Protein AF-0000000069069270 (afdb_homodimer)

Foldseek 3Di:
DPPPPPDPPPPPPPPPPPPPPVDDPDWDPKADKDWDDCPPVVNVVLVLQQQLVVLVVVPADPPAFRKAFPDWDTWIWMRTQAIKIKTKTWIAGWPDGSHPVCRSPHCVVTPHPDPLQIWIKIWIWGADPPDPPRIDIDDIDTDHRVVVVVVVVVVVVD/DPPPPPDPPPPPPPPPPPPPPVDLPDWDPKADKDWDDCPPVVNVVLVLQQQLVVLVVVPADPPAFRKAFPDWDTWIWMRTSAIKIKTKTWIAGWPDGSHPVCRSPHCVVTPHPDPLQIWIKIWIWGADPPDPPRIDIDDIDTDHRVCVVVVVVVVVVD

InterPro domains:
  IPR000010 Cystatin domain [cd00042] (31-96)
  IPR046350 Cystatin superfamily [SSF54403] (30-133)

pLDDT: mean 83.66, std 22.67, range [29.61, 98.94]

Nearest PDB structures (foldseek):
  4n6o-assembly1_B  TM=8.161E-01  e=1.531E-06  Homo sapiens
  8v57-assembly1_D  TM=8.473E-01  e=3.968E-06  Mus musculus
  2ch9-assembly1_A-2  TM=8.249E-01  e=8.695E-06  Homo sapiens
  3gax-assembly2_B  TM=7.889E-01  e=6.910E-05  Homo sapiens
  3lh4-assembly1_A  TM=7.896E-01  e=5.193E-04  Ixodes scapularis

Radius of gyration: 27.52 Å; Cα contacts (8 Å, |Δi|>4): 583; chains: 2; bounding box: 45×107×110 Å

Secondary structure (DSSP, 8-state):
-----------------------------PPPPEE--TT-HHHHHHHHHHHHHHHHHH---SSSEEEEEEEEEEEEEEEESEEEEEEEEEEEEEEEE--GGGTT--TTTS-BS-GGG-EEEEEEEEE-TTSSSSEEEEEEEE---HHHHHHHHHHHH-/-----------------------------PPPPEE--TT-HHHHHHHHHHHHHHHHHH---SSSEEEEEEEEEEEEEEEESEEEEEEEEEEEEEEEE--GGGTT--TTTS-BS-GGG-EEEEEEEEE-TTSSSSEEEEEEEE---HHHHHHHHHHHH-

Solvent-accessible surface area (backbone atoms only — not comparable to full-atom values): 17960 Å² total; per-residue (Å²): 135,83,78,77,77,78,72,81,77,79,77,77,79,78,78,76,76,73,74,72,71,76,70,78,72,76,72,56,75,62,47,72,72,40,82,46,64,61,82,37,68,68,48,47,46,42,49,39,23,34,48,50,51,51,40,56,74,70,40,72,33,91,82,33,58,23,59,24,64,77,41,71,75,42,33,33,38,25,40,48,86,40,40,35,34,42,34,37,31,32,30,20,43,20,73,36,49,22,36,81,87,51,64,74,60,44,38,88,81,29,41,65,66,44,83,86,53,47,28,48,30,43,29,33,25,42,37,29,92,90,36,47,36,37,43,41,64,78,43,78,47,66,55,72,50,72,72,55,55,56,52,56,55,48,61,69,73,96,134,84,79,77,79,78,74,81,79,79,78,77,79,78,79,75,78,73,76,74,71,76,71,78,73,77,71,53,74,63,47,70,72,39,82,46,63,60,80,37,68,68,47,47,45,42,49,39,22,34,47,49,50,52,41,56,73,70,41,72,32,91,83,33,58,23,60,25,66,78,40,72,75,44,34,33,40,24,41,46,85,38,41,37,34,42,35,37,32,30,30,21,44,19,73,36,49,21,38,82,87,50,64,73,62,44,37,89,81,27,40,65,66,44,83,86,54,46,28,48,31,42,29,33,28,41,38,30,92,89,37,47,36,38,44,41,65,76,45,79,46,67,54,72,51,72,70,54,56,56,53,56,56,48,60,67,73,97

Sequence (316 aa):
MKSCGVVPVILIAALLAVSEQRADPPPAPPGGEKVVNVTDPRVIKASMAGIEAINLQNGYGETALREVISKVKNATEQVVNGDLFRLDLEVGPSECFNTIMNIGTTAAACPLLSTKLVHTCFTEVLARNWTVPHHLTLNVSCDPISGKKGLLQQQIVMMKSCGVVPVILIAALLAVSEQRADPPPAPPGGEKVVNVTDPRVIKASMAGIEAINLQNGYGETALREVISKVKNATEQVVNGDLFRLDLEVGPSECFNTIMNIGTTAAACPLLSTKLVHTCFTEVLARNWTVPHHLTLNVSCDPISGKKGLLQQQIVM

Organism: Magallana gigas (NCBI:txid29159)

Structure (mmCIF, N/CA/C/O backbone):
data_AF-0000000069069270-model_v1
#
loop_
_entity.id
_entity.type
_entity.pdbx_description
1 polymer 'Cystatin domain-containing protein'
#
loop_
_atom_site.group_PDB
_atom_site.id
_atom_site.type_symbol
_atom_site.label_atom_id
_atom_site.label_alt_id
_atom_site.label_comp_id
_atom_site.label_asym_id
_atom_site.label_entity_id
_atom_site.label_seq_id
_atom_site.pdbx_PDB_ins_code
_atom_site.Cartn_x
_atom_site.Cartn_y
_atom_site.Cartn_z
_atom_site.occupancy
_atom_site.B_iso_or_equiv
_atom_site.auth_seq_id
_atom_site.auth_comp_id
_atom_site.auth_asym_id
_atom_site.auth_atom_id
_atom_site.pdbx_PDB_model_num
ATOM 1 N N . MET A 1 1 ? 25.688 -71.438 31.281 1 37.22 1 MET A N 1
ATOM 2 C CA . MET A 1 1 ? 24.828 -70.312 31.688 1 37.22 1 MET A CA 1
ATOM 3 C C . MET A 1 1 ? 25.078 -69.062 30.844 1 37.22 1 MET A C 1
ATOM 5 O O . MET A 1 1 ? 26.078 -68.375 31.031 1 37.22 1 MET A O 1
ATOM 9 N N . LYS A 1 2 ? 24.734 -69.188 29.516 1 48.5 2 LYS A N 1
ATOM 10 C CA . LYS A 1 2 ? 24.875 -68.188 28.469 1 48.5 2 LYS A CA 1
ATOM 11 C C . LYS A 1 2 ? 24.125 -66.938 28.828 1 48.5 2 LYS A C 1
ATOM 13 O O . LYS A 1 2 ? 22.984 -66.938 29.266 1 48.5 2 LYS A O 1
ATOM 18 N N . SER A 1 3 ? 24.859 -65.875 29.281 1 48.84 3 SER A N 1
ATOM 19 C CA . SER A 1 3 ? 24.375 -64.562 29.641 1 48.84 3 SER A CA 1
ATOM 20 C C . SER A 1 3 ? 23.766 -63.844 28.438 1 48.84 3 SER A C 1
ATOM 22 O O . SER A 1 3 ? 24.406 -63.688 27.406 1 48.84 3 SER A O 1
ATOM 24 N N . CYS A 1 4 ? 22.516 -64.125 28.125 1 50.44 4 CYS A N 1
ATOM 25 C CA . CYS A 1 4 ? 21.797 -63.375 27.109 1 50.44 4 CYS A CA 1
ATOM 26 C C . CYS A 1 4 ? 21.75 -61.906 27.453 1 50.44 4 CYS A C 1
ATOM 28 O O . CYS A 1 4 ? 21.281 -61.5 28.531 1 50.44 4 CYS A O 1
ATOM 30 N N . GLY A 1 5 ? 22.75 -61.125 27.016 1 51.03 5 GLY A N 1
ATOM 31 C CA . GLY A 1 5 ? 22.781 -59.688 27.188 1 51.03 5 GLY A CA 1
ATOM 32 C C . GLY A 1 5 ? 21.562 -59 26.594 1 51.03 5 GLY A C 1
ATOM 33 O O . GLY A 1 5 ? 21.219 -59.188 25.438 1 51.03 5 GLY A O 1
ATOM 34 N N . VAL A 1 6 ? 20.531 -58.688 27.422 1 55.34 6 VAL A N 1
ATOM 35 C CA . VAL A 1 6 ? 19.344 -57.938 27.031 1 55.34 6 VAL A CA 1
ATOM 36 C C . VAL A 1 6 ? 19.75 -56.531 26.609 1 55.34 6 VAL A C 1
ATOM 38 O O . VAL A 1 6 ? 20.406 -55.812 27.359 1 55.34 6 VAL A O 1
ATOM 41 N N . VAL A 1 7 ? 19.984 -56.344 25.344 1 57.06 7 VAL A N 1
ATOM 42 C CA . VAL A 1 7 ? 20.203 -55 24.828 1 57.06 7 VAL A CA 1
ATOM 43 C C . VAL A 1 7 ? 18.984 -54.125 25.125 1 57.06 7 VAL A C 1
ATOM 45 O O . VAL A 1 7 ? 17.859 -54.5 24.812 1 57.06 7 VAL A O 1
ATOM 48 N N . PRO A 1 8 ? 19.125 -53.125 26 1 59.88 8 PRO A N 1
ATOM 49 C CA . PRO A 1 8 ? 18 -52.219 26.25 1 59.88 8 PRO A CA 1
ATOM 50 C C . PRO A 1 8 ? 17.609 -51.406 25 1 59.88 8 PRO A C 1
ATOM 52 O O . PRO A 1 8 ? 18.484 -50.844 24.344 1 59.88 8 PRO A O 1
ATOM 55 N N . VAL A 1 9 ? 16.594 -51.875 24.297 1 56.34 9 VAL A N 1
ATOM 56 C CA . VAL A 1 9 ? 16.031 -51.094 23.188 1 56.34 9 VAL A CA 1
ATOM 57 C C . VAL A 1 9 ? 15.586 -49.75 23.688 1 56.34 9 VAL A C 1
ATOM 59 O O . VAL A 1 9 ? 14.703 -49.656 24.547 1 56.34 9 VAL A O 1
ATOM 62 N N . ILE A 1 10 ? 16.469 -48.75 23.641 1 55.53 10 ILE A N 1
ATOM 63 C CA . ILE A 1 10 ? 16.078 -47.375 23.922 1 55.53 10 ILE A CA 1
ATOM 64 C C . ILE A 1 10 ? 15.055 -46.906 22.891 1 55.53 10 ILE A C 1
ATOM 66 O O . ILE A 1 10 ? 15.359 -46.844 21.688 1 55.53 10 ILE A O 1
ATOM 70 N N . LEU A 1 11 ? 13.773 -47.094 23.203 1 51.56 11 LEU A N 1
ATOM 71 C CA . LEU A 1 11 ? 12.695 -46.5 22.406 1 51.56 11 LEU A CA 1
ATOM 72 C C . LEU A 1 11 ? 12.781 -45 22.375 1 51.56 11 LEU A C 1
ATOM 74 O O . LEU A 1 11 ? 12.641 -44.344 23.406 1 51.56 11 LEU A O 1
ATOM 78 N N . ILE A 1 12 ? 13.438 -44.438 21.422 1 53.69 12 ILE A N 1
ATOM 79 C CA . ILE A 1 12 ? 13.445 -43 21.188 1 53.69 12 ILE A CA 1
ATOM 80 C C . ILE A 1 12 ? 12.039 -42.531 20.797 1 53.69 12 ILE A C 1
ATOM 82 O O . ILE A 1 12 ? 11.516 -42.938 19.766 1 53.69 12 ILE A O 1
ATOM 86 N N . ALA A 1 13 ? 11.219 -42.062 21.719 1 51.28 13 ALA A N 1
ATOM 87 C CA . ALA A 1 13 ? 9.953 -41.375 21.438 1 51.28 13 ALA A CA 1
ATOM 88 C C . ALA A 1 13 ? 10.164 -40.125 20.609 1 51.28 13 ALA A C 1
ATOM 90 O O . ALA A 1 13 ? 10.766 -39.156 21.078 1 51.28 13 ALA A O 1
ATOM 91 N N . ALA A 1 14 ? 10.148 -40.25 19.297 1 51.47 14 ALA A N 1
ATOM 92 C CA . ALA A 1 14 ? 10.102 -39.062 18.422 1 51.47 14 ALA A CA 1
ATOM 93 C C . ALA A 1 14 ? 8.914 -38.188 18.766 1 51.47 14 ALA A C 1
ATOM 95 O O . ALA A 1 14 ? 7.762 -38.562 18.578 1 51.47 14 ALA A O 1
ATOM 96 N N . LEU A 1 15 ? 9.086 -37.156 19.656 1 47.09 15 LEU A N 1
ATOM 97 C CA . LEU A 1 15 ? 8.102 -36.094 19.875 1 47.09 15 LEU A CA 1
ATOM 98 C C . LEU A 1 15 ? 7.82 -35.375 18.562 1 47.09 15 LEU A C 1
ATOM 100 O O . LEU A 1 15 ? 8.68 -34.625 18.062 1 47.09 15 LEU A O 1
ATOM 104 N N . LEU A 1 16 ? 6.984 -35.906 17.75 1 41.06 16 LEU A N 1
ATOM 105 C CA . LEU A 1 16 ? 6.43 -35.094 16.656 1 41.06 16 LEU A CA 1
ATOM 106 C C . LEU A 1 16 ? 5.762 -33.844 17.188 1 41.06 16 LEU A C 1
ATOM 108 O O . LEU A 1 16 ? 4.695 -33.906 17.797 1 41.06 16 LEU A O 1
ATOM 112 N N . ALA A 1 17 ? 6.52 -32.719 17.406 1 44.25 17 ALA A N 1
ATOM 113 C CA . ALA A 1 17 ? 5.906 -31.406 17.562 1 44.25 17 ALA A CA 1
ATOM 114 C C . ALA A 1 17 ? 4.996 -31.078 16.391 1 44.25 17 ALA A C 1
ATOM 116 O O . ALA A 1 17 ? 5.473 -30.812 15.281 1 44.25 17 A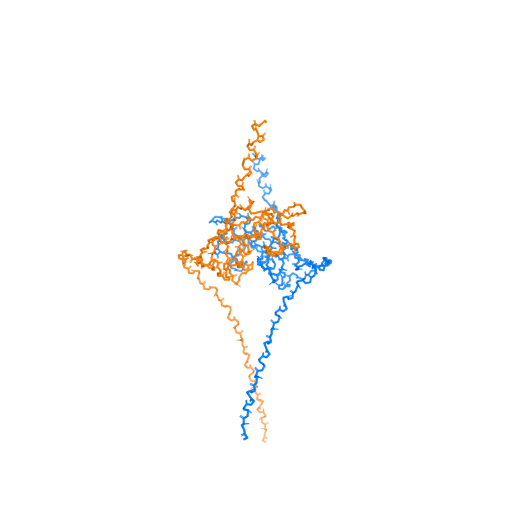LA A O 1
ATOM 117 N N . VAL A 1 18 ? 3.779 -31.484 16.391 1 41.03 18 VAL A N 1
ATOM 118 C CA . VAL A 1 18 ? 2.77 -30.953 15.477 1 41.03 18 VAL A CA 1
ATOM 119 C C . VAL A 1 18 ? 2.717 -29.438 15.586 1 41.03 18 VAL A C 1
ATOM 121 O O . VAL A 1 18 ? 2.338 -28.891 16.625 1 41.03 18 VAL A O 1
ATOM 124 N N . SER A 1 19 ? 3.525 -28.766 14.836 1 41.81 19 SER A N 1
ATOM 125 C CA . SER A 1 19 ? 3.271 -27.344 14.688 1 41.81 19 SER A CA 1
ATOM 126 C C . SER A 1 19 ? 1.803 -27.062 14.375 1 41.81 19 SER A C 1
ATOM 128 O O . SER A 1 19 ? 1.285 -27.516 13.352 1 41.81 19 SER A O 1
ATOM 130 N N . GLU A 1 20 ? 1.03 -26.953 15.414 1 38.88 20 GLU A N 1
ATOM 131 C CA . GLU A 1 20 ? -0.333 -26.469 15.227 1 38.88 20 GLU A CA 1
ATOM 132 C C . GLU A 1 20 ? -0.365 -25.25 14.312 1 38.88 20 GLU A C 1
ATOM 134 O O . GLU A 1 20 ? 0.13 -24.172 14.68 1 38.88 20 GLU A O 1
ATOM 139 N N . GLN A 1 21 ? -0.368 -25.453 13.07 1 38.25 21 GLN A N 1
ATOM 140 C CA . GLN A 1 21 ? -0.748 -24.328 12.211 1 38.25 21 GLN A CA 1
ATOM 141 C C . GLN A 1 21 ? -2.082 -23.734 12.648 1 38.25 21 GLN A C 1
ATOM 143 O O . GLN A 1 21 ? -3.119 -24.391 12.578 1 38.25 21 GLN A 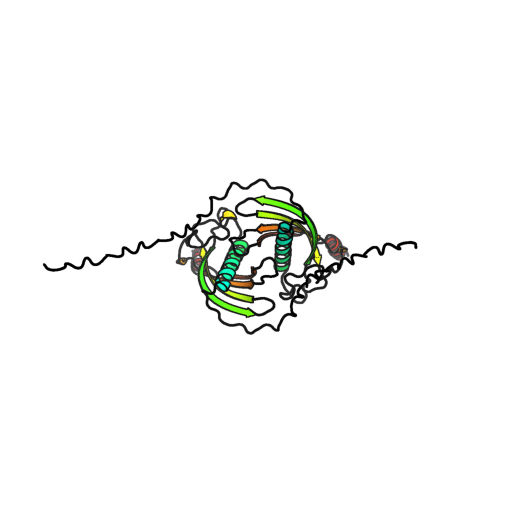O 1
ATOM 148 N N . ARG A 1 22 ? -2.094 -22.922 13.695 1 36.38 22 ARG A N 1
ATOM 149 C CA . ARG A 1 22 ? -3.328 -22.234 14.062 1 36.38 22 ARG A CA 1
ATOM 150 C C . ARG A 1 22 ? -4.113 -21.812 12.82 1 36.38 22 ARG A C 1
ATOM 152 O O . ARG A 1 22 ? -3.627 -21.031 12.008 1 36.38 22 ARG A O 1
ATOM 159 N N . ALA A 1 23 ? -5.023 -22.766 12.328 1 38.59 23 ALA A N 1
ATOM 160 C CA . ALA A 1 23 ? -5.984 -22.359 11.312 1 38.59 23 ALA A CA 1
ATOM 161 C C . ALA A 1 23 ? -6.555 -20.969 11.617 1 38.59 23 ALA A C 1
ATOM 163 O O . ALA A 1 23 ? -6.773 -20.625 12.781 1 38.59 23 ALA A O 1
ATOM 164 N N . ASP A 1 24 ? -6.457 -19.953 10.711 1 41.53 24 ASP A N 1
ATOM 165 C CA . ASP A 1 24 ? -7.043 -18.625 10.891 1 41.53 24 ASP A CA 1
ATOM 166 C C . ASP A 1 24 ? -8.523 -18.719 11.25 1 41.53 24 ASP A C 1
ATOM 168 O O . ASP A 1 24 ? -9.25 -19.531 10.688 1 41.53 24 ASP A O 1
ATOM 172 N N . PRO A 1 25 ? -8.938 -18.438 12.492 1 44.47 25 PRO A N 1
ATOM 173 C CA . PRO A 1 25 ? -10.367 -18.469 12.82 1 44.47 25 PRO A CA 1
ATOM 174 C C . PRO A 1 25 ? -11.242 -17.922 11.703 1 44.47 25 PRO A C 1
ATOM 176 O O . PRO A 1 25 ? -10.789 -17.094 10.906 1 44.47 25 PRO A O 1
ATOM 179 N N . PRO A 1 26 ? -12.367 -18.625 11.336 1 48.75 26 PRO A N 1
ATOM 180 C CA . PRO A 1 26 ? -13.305 -18.047 10.367 1 48.75 26 PRO A CA 1
ATOM 181 C C . PRO A 1 26 ? -13.547 -16.547 10.602 1 48.75 26 PRO A C 1
ATOM 183 O O . PRO A 1 26 ? -13.477 -16.078 11.742 1 48.75 26 PRO A O 1
ATOM 186 N N . PRO A 1 27 ? -13.531 -15.727 9.562 1 53.53 27 PRO A N 1
ATOM 187 C CA . PRO A 1 27 ? -13.688 -14.281 9.758 1 53.53 27 PRO A CA 1
ATOM 188 C C . PRO A 1 27 ? -14.93 -13.93 10.562 1 53.53 27 PRO A C 1
ATOM 190 O O . PRO A 1 27 ? -16 -14.492 10.328 1 53.53 27 PRO A O 1
ATOM 193 N N . ALA A 1 28 ? -14.883 -13.547 11.75 1 55.41 28 ALA A N 1
ATOM 194 C CA . ALA A 1 28 ? -15.984 -13.008 12.539 1 55.41 28 ALA A CA 1
ATOM 195 C C . ALA A 1 28 ? -16.781 -11.977 11.75 1 55.41 28 ALA A C 1
ATOM 197 O O . ALA A 1 28 ? -16.25 -11.312 10.859 1 55.41 28 ALA A O 1
ATOM 198 N N . PRO A 1 29 ? -18.141 -12.078 11.82 1 59.22 29 PRO A N 1
ATOM 199 C CA . PRO A 1 29 ? -18.938 -11.008 11.188 1 59.22 29 PRO A CA 1
ATOM 200 C C . PRO A 1 29 ? -18.344 -9.625 11.438 1 59.22 29 PRO A C 1
ATOM 202 O O . PRO A 1 29 ? -17.75 -9.375 12.484 1 59.22 29 PRO A O 1
ATOM 205 N N . PRO A 1 30 ? -18.359 -8.875 10.359 1 66.31 30 PRO A N 1
ATOM 206 C CA . PRO A 1 30 ? -17.812 -7.531 10.586 1 66.31 30 PRO A CA 1
ATOM 207 C C . PRO A 1 30 ? -18.453 -6.824 11.773 1 66.31 30 PRO A C 1
ATOM 209 O O . PRO A 1 30 ? -19.656 -6.992 12.031 1 66.31 30 PRO A O 1
ATOM 212 N N . GLY A 1 31 ? -17.625 -6.422 12.703 1 77.81 31 GLY A N 1
ATOM 213 C CA . GLY A 1 31 ? -18.141 -5.586 13.781 1 77.81 31 GLY A CA 1
ATOM 214 C C . GLY A 1 31 ? -18.75 -4.289 13.289 1 77.81 31 GLY A C 1
ATOM 215 O O . GLY A 1 31 ? -18.719 -3.996 12.094 1 77.81 31 GLY A O 1
ATOM 216 N N . GLY A 1 32 ? -19.484 -3.568 14.117 1 90.31 32 GLY A N 1
ATOM 217 C CA . GLY A 1 32 ? -20.016 -2.254 13.797 1 90.31 32 GLY A CA 1
ATOM 218 C C . GLY A 1 32 ? -18.953 -1.177 13.734 1 90.31 32 GLY A C 1
ATOM 219 O O . GLY A 1 32 ? -17.953 -1.237 14.461 1 90.31 32 GLY A O 1
ATOM 220 N N . GLU A 1 33 ? -19.047 -0.375 12.789 1 94.5 33 GLU A N 1
ATOM 221 C CA . GLU A 1 33 ? -18.172 0.79 12.688 1 94.5 33 GLU A CA 1
ATOM 222 C C . GLU A 1 33 ? -18.328 1.697 13.906 1 94.5 33 GLU A C 1
ATOM 224 O O . GLU A 1 33 ? -19.438 1.988 14.344 1 94.5 33 GLU A O 1
ATOM 229 N N . LYS A 1 34 ? -17.234 2.127 14.539 1 97.69 34 LYS A N 1
ATOM 230 C CA . LYS A 1 34 ? -17.266 3.021 15.695 1 97.69 34 LYS A CA 1
ATOM 231 C C . LYS A 1 34 ? -16.25 4.156 15.531 1 97.69 34 LYS A C 1
ATOM 233 O O . LYS A 1 34 ? -15.219 3.982 14.883 1 97.69 34 LYS A O 1
ATOM 238 N N . VAL A 1 35 ? -16.609 5.266 16.188 1 98.06 35 VAL A N 1
ATOM 239 C CA . VAL A 1 35 ? -15.695 6.395 16.203 1 98.06 35 VAL A CA 1
ATOM 240 C C . VAL A 1 35 ? -14.492 6.062 17.094 1 98.06 35 VAL A C 1
ATOM 242 O O . VAL A 1 35 ? -14.641 5.48 18.172 1 98.06 35 VAL A O 1
ATOM 245 N N . VAL A 1 36 ? -13.312 6.375 16.625 1 98.44 36 VAL A N 1
ATOM 246 C CA . VAL A 1 36 ? -12.094 6.156 17.391 1 98.44 36 VAL A CA 1
ATOM 247 C C . VAL A 1 36 ? -11.297 7.461 17.484 1 98.44 36 VAL A C 1
ATOM 249 O O . VAL A 1 36 ? -11.406 8.32 16.609 1 98.44 36 VAL A O 1
ATOM 252 N N . ASN A 1 37 ? -10.547 7.598 18.531 1 98.44 37 ASN A N 1
ATOM 253 C CA . ASN A 1 37 ? -9.766 8.805 18.766 1 98.44 37 ASN A CA 1
ATOM 254 C C . ASN A 1 37 ? -8.695 9 17.688 1 98.44 37 ASN A C 1
ATOM 256 O O . ASN A 1 37 ? -7.953 8.07 17.375 1 98.44 37 ASN A O 1
ATOM 260 N N . VAL A 1 38 ? -8.602 10.211 17.172 1 98.62 38 VAL A N 1
ATOM 261 C CA . VAL A 1 38 ? -7.68 10.516 16.078 1 98.62 38 VAL A CA 1
ATOM 262 C C . VAL A 1 38 ? -6.238 10.445 16.578 1 98.62 38 VAL A C 1
ATOM 264 O O . VAL A 1 38 ? -5.301 10.352 15.781 1 98.62 38 VAL A O 1
ATOM 267 N N . THR A 1 39 ? -5.965 10.445 17.938 1 97.69 39 THR A N 1
ATOM 268 C CA . THR A 1 39 ? -4.617 10.375 18.484 1 97.69 39 THR A CA 1
ATOM 269 C C . THR A 1 39 ? -4.227 8.93 18.797 1 97.69 39 THR A C 1
ATOM 271 O O . THR A 1 39 ? -3.127 8.672 19.281 1 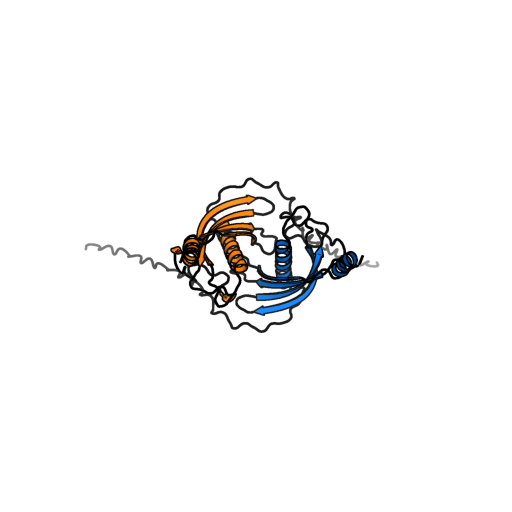97.69 39 THR A O 1
ATOM 274 N N . ASP A 1 40 ? -5.164 8.008 18.594 1 98.38 40 ASP A N 1
ATOM 275 C CA . ASP A 1 40 ? -4.832 6.594 18.703 1 98.38 40 ASP A CA 1
ATOM 276 C C . ASP A 1 40 ? -3.652 6.234 17.797 1 98.38 40 ASP A C 1
ATOM 278 O O . ASP A 1 40 ? -3.666 6.539 16.594 1 98.38 40 ASP A O 1
ATOM 282 N N . PRO A 1 41 ? -2.572 5.562 18.375 1 98.44 41 PRO A N 1
ATOM 283 C CA . PRO A 1 41 ? -1.4 5.223 17.578 1 98.44 41 PRO A CA 1
ATOM 284 C C . PRO A 1 41 ? -1.758 4.402 16.328 1 98.44 41 PRO A C 1
ATOM 286 O O . PRO A 1 41 ? -1.089 4.516 15.305 1 98.44 41 PRO A O 1
ATOM 289 N N . ARG A 1 42 ? -2.766 3.598 16.391 1 98.62 42 ARG A N 1
ATOM 290 C CA . ARG A 1 42 ? -3.191 2.816 15.227 1 98.62 42 ARG A CA 1
ATOM 291 C C . ARG A 1 42 ? -3.76 3.719 14.141 1 98.62 42 ARG A C 1
ATOM 293 O O . ARG A 1 42 ? -3.557 3.467 12.945 1 98.62 42 ARG A O 1
ATOM 300 N N . VAL A 1 43 ? -4.52 4.73 14.555 1 98.88 43 VAL A N 1
ATOM 301 C CA . VAL A 1 43 ? -5.078 5.703 13.625 1 98.88 43 VAL A CA 1
ATOM 302 C C . VAL A 1 43 ? -3.953 6.512 12.984 1 98.88 43 VAL A C 1
ATOM 304 O O . VAL A 1 43 ? -3.98 6.777 11.781 1 98.88 43 VAL A O 1
ATOM 307 N N . ILE A 1 44 ? -2.957 6.84 13.812 1 98.62 44 ILE A N 1
ATOM 308 C CA . ILE A 1 44 ? -1.81 7.582 13.305 1 98.62 44 ILE A CA 1
ATOM 309 C C . ILE A 1 44 ? -1.101 6.758 12.227 1 98.62 44 ILE A C 1
ATOM 311 O O . ILE A 1 44 ? -0.813 7.262 11.141 1 98.62 44 ILE A O 1
ATOM 315 N N . LYS A 1 45 ? -0.854 5.508 12.461 1 98.69 45 LYS A N 1
ATOM 316 C CA . LYS A 1 45 ? -0.207 4.637 11.484 1 98.69 45 LYS A CA 1
ATOM 317 C C . LYS A 1 45 ? -1.054 4.504 10.219 1 98.69 45 LYS A C 1
ATOM 319 O O . LYS A 1 45 ? -0.531 4.566 9.109 1 98.69 45 LYS A O 1
ATOM 324 N N . ALA A 1 46 ? -2.379 4.344 10.422 1 98.94 46 ALA A N 1
ATOM 325 C CA . ALA A 1 46 ? -3.273 4.262 9.273 1 98.94 46 ALA A CA 1
ATOM 326 C C . ALA A 1 46 ? -3.23 5.547 8.453 1 98.94 46 ALA A C 1
ATOM 328 O O . ALA A 1 46 ? -3.275 5.504 7.219 1 98.94 46 ALA A O 1
ATOM 329 N N . SER A 1 47 ? -3.152 6.699 9.141 1 98.94 47 SER A N 1
ATOM 330 C CA . SER A 1 47 ? -3.1 7.969 8.422 1 98.94 47 SER A CA 1
ATOM 331 C C . SER A 1 47 ? -1.805 8.102 7.629 1 98.94 47 SER A C 1
ATOM 333 O O . SER A 1 47 ? -1.793 8.68 6.539 1 98.94 47 SER A O 1
ATOM 335 N N . MET A 1 48 ? -0.706 7.516 8.141 1 98.81 48 MET A N 1
ATOM 336 C CA . MET A 1 48 ? 0.567 7.527 7.43 1 98.81 48 MET A CA 1
ATOM 337 C C . MET A 1 48 ? 0.483 6.691 6.156 1 98.81 48 MET A C 1
ATOM 339 O O . MET A 1 48 ? 1.009 7.086 5.113 1 98.81 48 MET A O 1
ATOM 343 N N . ALA A 1 49 ? -0.215 5.59 6.258 1 98.94 49 ALA A N 1
ATOM 344 C CA . ALA A 1 49 ? -0.445 4.793 5.059 1 98.94 49 ALA A CA 1
ATOM 345 C C . ALA A 1 49 ? -1.332 5.539 4.062 1 98.94 49 ALA A C 1
ATOM 347 O O . ALA A 1 49 ? -1.096 5.492 2.855 1 98.94 49 ALA A O 1
ATOM 348 N N . GLY A 1 50 ? -2.318 6.219 4.578 1 98.94 50 GLY A N 1
ATOM 349 C CA . GLY A 1 50 ? -3.234 6.977 3.74 1 98.94 50 GLY A CA 1
ATOM 350 C C . GLY A 1 50 ? -2.549 8.078 2.949 1 98.94 50 GLY A C 1
ATOM 351 O O . GLY A 1 50 ? -2.766 8.211 1.743 1 98.94 50 GLY A O 1
ATOM 352 N N . ILE A 1 51 ? -1.718 8.867 3.609 1 98.94 51 ILE A N 1
ATOM 353 C CA . ILE A 1 51 ? -1.073 9.992 2.943 1 98.94 51 ILE A CA 1
ATOM 354 C C . ILE A 1 51 ? -0.087 9.477 1.896 1 98.94 51 ILE A C 1
ATOM 356 O O . ILE A 1 51 ? 0.085 10.094 0.841 1 98.94 51 ILE A O 1
ATOM 360 N N . GLU A 1 52 ? 0.561 8.281 2.143 1 98.81 52 GLU A N 1
ATOM 361 C CA . GLU A 1 52 ? 1.449 7.707 1.136 1 98.81 52 GLU A CA 1
ATOM 362 C C . GLU A 1 52 ? 0.668 7.242 -0.091 1 98.81 52 GLU A C 1
ATOM 364 O O . GLU A 1 52 ? 1.145 7.371 -1.221 1 98.81 52 GLU A O 1
ATOM 369 N N . ALA A 1 53 ? -0.532 6.711 0.169 1 98.81 53 ALA A N 1
ATOM 370 C CA . ALA A 1 53 ? -1.378 6.324 -0.957 1 98.81 53 ALA A CA 1
ATOM 371 C C . ALA A 1 53 ? -1.798 7.547 -1.771 1 98.81 53 ALA A C 1
ATOM 373 O O . ALA A 1 53 ? -1.853 7.488 -3.002 1 98.81 53 ALA A O 1
ATOM 374 N N . ILE A 1 54 ? -2.102 8.672 -1.115 1 98.75 54 ILE A N 1
ATOM 375 C CA . ILE A 1 54 ? -2.453 9.922 -1.783 1 98.75 54 ILE A CA 1
ATOM 376 C C . ILE A 1 54 ? -1.285 10.391 -2.646 1 98.75 54 ILE A C 1
ATOM 378 O O . ILE A 1 54 ? -1.465 10.711 -3.822 1 98.75 54 ILE A O 1
ATOM 382 N N . ASN A 1 55 ? -0.103 10.359 -2.09 1 98.62 55 ASN A N 1
ATOM 383 C CA . ASN A 1 55 ? 1.082 10.812 -2.811 1 98.62 55 ASN A CA 1
ATOM 384 C C . ASN A 1 55 ? 1.417 9.883 -3.975 1 98.62 55 ASN A C 1
ATOM 386 O O . ASN A 1 55 ? 1.884 10.336 -5.023 1 98.62 55 ASN A O 1
ATOM 390 N N . LEU A 1 56 ? 1.215 8.656 -3.738 1 98.25 56 LEU A N 1
ATOM 391 C CA . LEU A 1 56 ? 1.407 7.695 -4.812 1 98.25 56 LEU A CA 1
ATOM 392 C C . LEU A 1 56 ? 0.467 7.984 -5.98 1 98.25 56 LEU A C 1
ATOM 394 O O . LEU A 1 56 ? 0.894 8.008 -7.137 1 98.25 56 LEU A O 1
ATOM 398 N N . GLN A 1 57 ? -0.785 8.242 -5.684 1 97 57 GLN A N 1
ATOM 399 C CA . GLN A 1 57 ? -1.785 8.531 -6.707 1 97 57 GLN A CA 1
ATOM 400 C C . GLN A 1 57 ? -1.453 9.82 -7.453 1 97 57 GLN A C 1
ATOM 402 O O . GLN A 1 57 ? -1.71 9.93 -8.656 1 97 57 GLN A O 1
ATOM 407 N N . ASN A 1 58 ? -0.921 10.758 -6.707 1 96.62 58 ASN A N 1
ATOM 408 C CA . ASN A 1 58 ? -0.542 12.039 -7.301 1 96.62 58 ASN A CA 1
ATOM 409 C C . ASN A 1 58 ? 0.663 11.891 -8.227 1 96.62 58 ASN A C 1
ATOM 411 O O . ASN A 1 58 ? 0.905 12.742 -9.078 1 96.62 58 ASN A O 1
ATOM 415 N N . GLY A 1 59 ? 1.39 10.836 -7.984 1 96.5 59 GLY A N 1
ATOM 416 C CA . GLY A 1 59 ? 2.557 10.594 -8.82 1 96.5 59 GLY A CA 1
ATOM 417 C C . GLY A 1 59 ? 3.828 11.203 -8.258 1 96.5 59 GLY A C 1
ATOM 418 O O . GLY A 1 59 ? 3.811 12.32 -7.75 1 96.5 59 GLY A O 1
ATOM 419 N N . TYR A 1 60 ? 4.891 10.469 -8.391 1 95.56 60 TYR A N 1
ATOM 420 C CA . TYR A 1 60 ? 6.195 10.953 -7.961 1 95.56 60 TYR A CA 1
ATOM 421 C C . TYR A 1 60 ? 6.879 11.742 -9.07 1 95.56 60 TYR A C 1
ATOM 423 O O . TYR A 1 60 ? 6.742 11.414 -10.25 1 95.56 60 TYR A O 1
ATOM 431 N N . GLY A 1 61 ? 7.559 12.797 -8.594 1 93.56 61 GLY A N 1
ATOM 432 C CA . GLY A 1 61 ? 8.258 13.617 -9.57 1 93.56 61 GLY A CA 1
ATOM 433 C C . GLY A 1 61 ? 9.086 14.719 -8.938 1 93.56 61 GLY A C 1
ATOM 434 O O . GLY A 1 61 ? 8.883 15.07 -7.777 1 93.56 61 GLY A O 1
ATOM 435 N N . GLU A 1 62 ? 9.945 15.273 -9.797 1 90.25 62 GLU A N 1
ATOM 436 C CA . GLU A 1 62 ? 10.875 16.297 -9.336 1 90.25 62 GLU A CA 1
ATOM 437 C C . GLU A 1 62 ? 10.203 17.656 -9.242 1 90.25 62 GLU A C 1
ATOM 439 O O . GLU A 1 62 ? 10.75 18.594 -8.656 1 90.25 62 GLU A O 1
ATOM 444 N N . THR A 1 63 ? 9.031 17.781 -9.758 1 93.12 63 THR A N 1
ATOM 445 C CA . THR A 1 63 ? 8.359 19.078 -9.727 1 93.12 63 THR A CA 1
ATOM 446 C C . THR A 1 63 ? 7.023 18.969 -9 1 93.12 63 THR A C 1
ATOM 448 O O . THR A 1 63 ? 6.324 19.969 -8.828 1 93.12 63 THR A O 1
ATOM 451 N N . ALA A 1 64 ? 6.664 17.734 -8.695 1 95.81 64 ALA A N 1
ATOM 452 C CA . ALA A 1 64 ? 5.434 17.531 -7.934 1 95.81 64 ALA A CA 1
ATOM 453 C C . ALA A 1 64 ? 5.656 17.781 -6.445 1 95.81 64 ALA A C 1
ATOM 455 O O . ALA A 1 64 ? 6.645 17.312 -5.871 1 95.81 64 ALA A O 1
ATOM 456 N N . LEU A 1 65 ? 4.805 18.562 -5.859 1 97.88 65 LEU A N 1
ATOM 457 C CA . LEU A 1 65 ? 4.93 18.812 -4.43 1 97.88 65 LEU A CA 1
ATOM 458 C C . LEU A 1 65 ? 4.301 17.688 -3.619 1 97.88 65 LEU A C 1
ATOM 460 O O . LEU A 1 65 ? 3.236 17.172 -3.977 1 97.88 65 LEU A O 1
ATOM 464 N N . ARG A 1 66 ? 4.957 17.359 -2.547 1 98.38 66 ARG A N 1
ATOM 465 C CA . ARG A 1 66 ? 4.457 16.328 -1.655 1 98.38 66 ARG A CA 1
ATOM 466 C C . ARG A 1 66 ? 3.33 16.859 -0.776 1 98.38 66 ARG A C 1
ATOM 468 O O . ARG A 1 66 ? 3.416 17.969 -0.248 1 98.38 66 ARG A O 1
ATOM 475 N N . GLU A 1 67 ? 2.227 16.047 -0.697 1 98.62 67 GLU A N 1
ATOM 476 C CA . GLU A 1 67 ? 1.155 16.328 0.252 1 98.62 67 GLU A CA 1
ATOM 477 C C . GLU A 1 67 ? 1.511 15.836 1.651 1 98.62 67 GLU A C 1
ATOM 479 O O . GLU A 1 67 ? 2.072 14.75 1.807 1 98.62 67 GLU A O 1
ATOM 484 N N . VAL A 1 68 ? 1.219 16.641 2.637 1 98.81 68 VAL A N 1
ATOM 485 C CA . VAL A 1 68 ? 1.401 16.234 4.027 1 98.81 68 VAL A CA 1
ATOM 486 C C . VAL A 1 68 ? 0.091 16.406 4.793 1 98.81 68 VAL A C 1
ATOM 488 O O . VAL A 1 68 ? -0.805 17.125 4.348 1 98.81 68 VAL A O 1
ATOM 491 N N . ILE A 1 69 ? -0.019 15.695 5.871 1 98.81 69 ILE A N 1
ATOM 492 C CA . ILE A 1 69 ? -1.207 15.781 6.715 1 98.81 69 ILE A CA 1
ATOM 493 C C . ILE A 1 69 ? -1.129 17.031 7.594 1 98.81 69 ILE A C 1
ATOM 495 O O . ILE A 1 69 ? -0.166 17.219 8.344 1 98.81 69 ILE A O 1
ATOM 499 N N . SER A 1 70 ? -2.074 17.906 7.41 1 98.38 70 SER A N 1
ATOM 500 C CA . SER A 1 70 ? -2.236 19.031 8.336 1 98.38 70 SER A CA 1
ATOM 501 C C . SER A 1 70 ? -2.932 18.594 9.617 1 98.38 70 SER A C 1
ATOM 503 O O . SER A 1 70 ? -2.521 18.969 10.711 1 98.38 70 SER A O 1
ATOM 505 N N . LYS A 1 71 ? -3.994 17.75 9.375 1 97.94 71 LYS A N 1
ATOM 506 C CA . LYS A 1 71 ? -4.812 17.312 10.5 1 97.94 71 LYS A CA 1
ATOM 507 C C . LYS A 1 71 ? -5.598 16.047 10.141 1 97.94 71 LYS A C 1
ATOM 509 O O . LYS A 1 71 ? -6.086 15.914 9.016 1 97.94 71 LYS A O 1
ATOM 514 N N . VAL A 1 72 ? -5.703 15.094 11.195 1 98.75 72 VAL A N 1
ATOM 515 C CA . VAL A 1 72 ? -6.695 14.031 11.102 1 98.75 72 VAL A CA 1
ATOM 516 C C . VAL A 1 72 ? -8.016 14.5 11.711 1 98.75 72 VAL A C 1
ATOM 518 O O . VAL A 1 72 ? -8.109 14.695 12.922 1 98.75 72 VAL A O 1
ATOM 521 N N . LYS A 1 73 ? -9.039 14.625 10.891 1 98.69 73 LYS A N 1
ATOM 522 C CA . LYS A 1 73 ? -10.289 15.227 11.344 1 98.69 73 LYS A CA 1
ATOM 523 C C . LYS A 1 73 ? -11.18 14.203 12.047 1 98.69 73 LYS A C 1
ATOM 525 O O . LYS A 1 73 ? -11.797 14.508 13.07 1 98.69 73 LYS A O 1
ATOM 530 N N . ASN A 1 74 ? -11.305 13.102 11.461 1 98.56 74 ASN A N 1
ATOM 531 C CA . ASN A 1 74 ? -12.188 12.047 11.945 1 98.56 74 ASN A CA 1
ATOM 532 C C . ASN A 1 74 ? -11.625 10.664 11.633 1 98.56 74 ASN A C 1
ATOM 534 O O . ASN A 1 74 ? -10.898 10.484 10.656 1 98.56 74 ASN A O 1
ATOM 538 N N . ALA A 1 75 ? -11.945 9.734 12.547 1 98.88 75 ALA A N 1
ATOM 539 C CA . ALA A 1 75 ? -11.531 8.352 12.344 1 98.88 75 ALA A CA 1
ATOM 540 C C . ALA A 1 75 ? -12.586 7.383 12.883 1 98.88 75 ALA A C 1
ATOM 542 O O . ALA A 1 75 ? -13.102 7.57 13.984 1 98.88 75 ALA A O 1
ATOM 543 N N . THR A 1 76 ? -12.906 6.387 12.086 1 98.75 76 THR A N 1
ATOM 544 C CA . THR A 1 76 ? -13.711 5.27 12.555 1 98.75 76 THR A CA 1
ATOM 545 C C . THR A 1 76 ? -12.992 3.943 12.336 1 98.75 76 THR A C 1
ATOM 547 O O . THR A 1 76 ? -12.07 3.861 11.508 1 98.75 76 THR A O 1
ATOM 550 N N . GLU A 1 77 ? -13.336 2.975 13.125 1 98.31 77 GLU A N 1
ATOM 551 C CA . GLU A 1 77 ? -12.773 1.629 13.039 1 98.31 77 GLU A CA 1
ATOM 552 C C . GLU A 1 77 ? -13.875 0.579 12.922 1 98.31 77 GLU A C 1
ATOM 554 O O . GLU A 1 77 ? -14.914 0.685 13.578 1 98.31 77 GLU A O 1
ATOM 559 N N . GLN A 1 78 ? -13.68 -0.376 12.109 1 97.56 78 GLN A N 1
ATOM 560 C CA . GLN A 1 78 ? -14.547 -1.54 11.953 1 97.56 78 GLN A CA 1
ATOM 561 C C . GLN A 1 78 ? -13.734 -2.828 11.883 1 97.56 78 GLN A C 1
ATOM 563 O O . GLN A 1 78 ? -12.781 -2.93 11.102 1 97.56 78 GLN A O 1
ATOM 568 N N . VAL A 1 79 ? -14.125 -3.793 12.82 1 95.44 79 VAL A N 1
ATOM 569 C CA . VAL A 1 79 ? -13.43 -5.074 12.789 1 95.44 79 VAL A CA 1
ATOM 570 C C . VAL A 1 79 ? -13.977 -5.934 11.648 1 95.44 79 VAL A C 1
ATOM 572 O O . VAL A 1 79 ? -15.156 -6.289 11.641 1 95.44 79 VAL A O 1
ATOM 575 N N . VAL A 1 80 ? -13.336 -6.289 10.766 1 91.31 80 VAL A N 1
ATOM 576 C CA . VAL A 1 80 ? -13.688 -7.223 9.703 1 91.31 80 VAL A CA 1
ATOM 577 C C . VAL A 1 80 ? -12.742 -8.422 9.734 1 91.31 80 VAL A C 1
ATOM 579 O O . VAL A 1 80 ? -12.641 -9.117 10.75 1 91.31 80 VAL A O 1
ATOM 582 N N . ASN A 1 81 ? -11.641 -8.883 9.281 1 89.69 81 ASN A N 1
ATOM 583 C CA . ASN A 1 81 ? -10.43 -9.68 9.352 1 89.69 81 ASN A CA 1
ATOM 584 C C . ASN A 1 81 ? -9.18 -8.805 9.398 1 89.69 81 ASN A C 1
ATOM 586 O O . ASN A 1 81 ? -8.281 -8.938 8.57 1 89.69 81 ASN A O 1
ATOM 590 N N . GLY A 1 82 ? -9.195 -8.07 10.352 1 95.75 82 GLY A N 1
ATOM 591 C CA . GLY A 1 82 ? -8.336 -6.922 10.594 1 95.75 82 GLY A CA 1
ATOM 592 C C . GLY A 1 82 ? -9.094 -5.691 11.055 1 95.75 82 GLY A C 1
ATOM 593 O O . GLY A 1 82 ? -10.234 -5.793 11.508 1 95.75 82 GLY A O 1
ATOM 594 N N . ASP A 1 83 ? -8.438 -4.613 11.062 1 97.69 83 ASP A N 1
ATOM 595 C CA . ASP A 1 83 ? -9.094 -3.357 11.414 1 97.69 83 ASP A CA 1
ATOM 596 C C . ASP A 1 83 ? -9.172 -2.424 10.203 1 97.69 83 ASP A C 1
ATOM 598 O O . ASP A 1 83 ? -8.148 -2.033 9.648 1 97.69 83 ASP A O 1
ATOM 602 N N . LEU A 1 84 ? -10.406 -2.135 9.883 1 98.25 84 LEU A N 1
ATOM 603 C CA . LEU A 1 84 ? -10.633 -1.174 8.812 1 98.25 84 LEU A CA 1
ATOM 604 C C . LEU A 1 84 ? -10.812 0.234 9.367 1 98.25 84 LEU A C 1
ATOM 606 O O . LEU A 1 84 ? -11.734 0.488 10.141 1 98.25 84 LEU A O 1
ATOM 610 N N . PHE A 1 85 ? -9.875 1.123 9 1 98.75 85 PHE A N 1
ATOM 611 C CA . PHE A 1 85 ? -9.953 2.516 9.422 1 98.75 85 PHE A CA 1
ATOM 612 C C . PHE A 1 85 ? -10.461 3.4 8.289 1 98.75 85 PHE A C 1
ATOM 614 O O . PHE A 1 85 ? -10 3.281 7.152 1 98.75 85 PHE A O 1
ATOM 621 N N . ARG A 1 86 ? -11.383 4.219 8.594 1 98.94 86 ARG A N 1
ATOM 622 C CA . ARG A 1 86 ? -11.836 5.281 7.699 1 98.94 86 ARG A CA 1
ATOM 623 C C . ARG A 1 86 ? -11.461 6.652 8.25 1 98.94 86 ARG A C 1
ATOM 625 O O . ARG A 1 86 ? -11.805 6.988 9.383 1 98.94 86 ARG A O 1
ATOM 632 N N . LEU A 1 87 ? -10.742 7.371 7.461 1 98.94 87 LEU A N 1
ATOM 633 C CA . LEU A 1 87 ? -10.125 8.594 7.969 1 98.94 87 LEU A CA 1
ATOM 634 C C . LEU A 1 87 ? -10.492 9.789 7.098 1 98.94 87 LEU A C 1
ATOM 636 O O . LEU A 1 87 ? -10.406 9.719 5.871 1 98.94 87 LEU A O 1
ATOM 640 N N . ASP A 1 88 ? -10.883 10.859 7.691 1 98.94 88 ASP A N 1
ATOM 641 C CA . ASP A 1 88 ? -10.93 12.18 7.074 1 98.94 88 ASP A CA 1
ATOM 642 C C . ASP A 1 88 ? -9.672 12.977 7.383 1 98.94 88 ASP A C 1
ATOM 644 O O . ASP A 1 88 ? -9.445 13.375 8.523 1 98.94 88 ASP A O 1
ATOM 648 N N . LEU A 1 89 ? -8.961 13.203 6.34 1 98.94 89 LEU A N 1
ATOM 649 C CA . LEU A 1 89 ? -7.672 13.883 6.48 1 98.94 89 LEU A CA 1
ATOM 650 C C . LEU A 1 89 ? -7.719 15.273 5.852 1 98.94 89 LEU A C 1
ATOM 652 O O . LEU A 1 89 ? -8.266 15.445 4.758 1 98.94 89 LEU A O 1
ATOM 656 N N . GLU A 1 90 ? -7.219 16.203 6.523 1 98.69 90 GLU A N 1
ATOM 657 C CA . GLU A 1 90 ? -6.832 17.469 5.906 1 98.69 90 GLU A CA 1
ATOM 658 C C . GLU A 1 90 ? -5.383 17.438 5.434 1 98.69 90 GLU A C 1
ATOM 660 O O . GLU A 1 90 ? -4.469 17.234 6.234 1 98.69 90 GLU A O 1
ATOM 665 N N . VAL A 1 91 ? -5.223 17.641 4.16 1 98.75 91 VAL A N 1
ATOM 666 C CA . VAL A 1 91 ? -3.896 17.516 3.562 1 98.75 91 VAL A CA 1
ATOM 667 C C . VAL A 1 91 ? -3.604 18.75 2.701 1 98.75 91 VAL A C 1
ATOM 669 O O . VAL A 1 91 ? -4.523 19.469 2.316 1 98.75 91 VAL A O 1
ATOM 672 N N . GLY A 1 92 ? -2.32 18.984 2.498 1 98.38 92 GLY A N 1
ATOM 673 C CA . GLY A 1 92 ? -1.918 20.078 1.623 1 98.38 92 GLY A CA 1
ATOM 674 C C . GLY A 1 92 ? -0.493 19.938 1.119 1 98.38 92 GLY A C 1
ATOM 675 O O . GLY A 1 92 ? 0.295 19.172 1.671 1 98.38 92 GLY A O 1
ATOM 676 N N . PRO A 1 93 ? -0.221 20.672 0.026 1 98.12 93 PRO A N 1
ATOM 677 C CA . PRO A 1 93 ? 1.146 20.625 -0.497 1 98.12 93 PRO A CA 1
ATOM 678 C C . PRO A 1 93 ? 2.176 21.172 0.493 1 98.12 93 PRO A C 1
ATOM 680 O O . PRO A 1 93 ? 1.901 22.125 1.213 1 98.12 93 PRO A O 1
ATOM 683 N N . SER A 1 94 ? 3.305 20.516 0.519 1 98.56 94 SER A N 1
ATOM 684 C CA . SER A 1 94 ? 4.406 20.906 1.393 1 98.56 94 SER A CA 1
ATOM 685 C C . SER A 1 94 ? 5.516 21.594 0.605 1 98.56 94 SER A C 1
ATOM 687 O O . SER A 1 94 ? 5.398 21.781 -0.608 1 98.56 94 SER A O 1
ATOM 689 N N . GLU A 1 95 ? 6.586 21.938 1.276 1 97.94 95 GLU A N 1
ATOM 690 C CA . GLU A 1 95 ? 7.754 22.562 0.665 1 97.94 95 GLU A CA 1
ATOM 691 C C . GLU A 1 95 ? 8.664 21.516 0.023 1 97.94 95 GLU A C 1
ATOM 693 O O . GLU A 1 95 ? 9.672 21.859 -0.598 1 97.94 95 GLU A O 1
ATOM 698 N N . CYS A 1 96 ? 8.336 20.297 0.122 1 97.88 96 CYS A N 1
ATOM 699 C CA . CYS A 1 96 ? 9.164 19.219 -0.414 1 97.88 96 CYS A CA 1
ATOM 700 C C . CYS A 1 96 ? 8.578 18.672 -1.718 1 97.88 96 CYS A C 1
ATOM 702 O O . CYS A 1 96 ? 7.371 18.75 -1.938 1 97.88 96 CYS A O 1
ATOM 704 N N . PHE A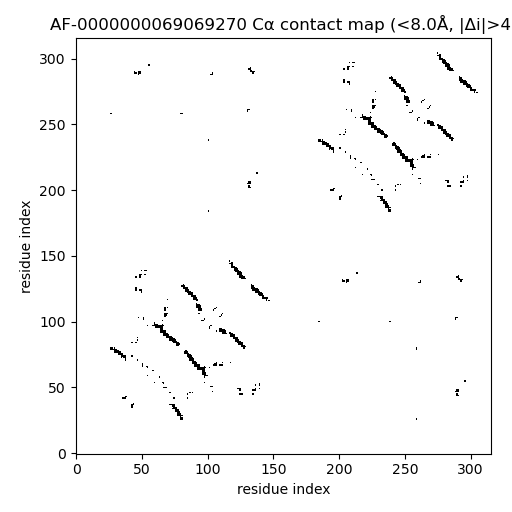 1 97 ? 9.43 18.078 -2.521 1 97.69 97 PHE A N 1
ATOM 705 C CA . PHE A 1 97 ? 8.992 17.391 -3.736 1 97.69 97 PHE A CA 1
ATOM 706 C C . PHE A 1 97 ? 8.523 15.977 -3.426 1 97.69 97 PHE A C 1
ATOM 708 O O . PHE A 1 97 ? 8.992 15.359 -2.467 1 97.69 97 PHE A O 1
ATOM 715 N N . ASN A 1 98 ? 7.566 15.562 -4.242 1 97.94 98 ASN A N 1
ATOM 716 C CA . ASN A 1 98 ? 7.043 14.211 -4.078 1 97.94 98 ASN A CA 1
ATOM 717 C C . ASN A 1 98 ? 7.969 13.18 -4.711 1 97.94 98 ASN A C 1
ATOM 719 O O . ASN A 1 98 ? 7.625 12.562 -5.719 1 97.94 98 ASN A O 1
ATOM 723 N N . THR A 1 99 ? 9.125 12.906 -4.012 1 96.25 99 THR A N 1
ATOM 724 C CA . THR A 1 99 ? 10.109 11.945 -4.492 1 96.25 99 THR A CA 1
ATOM 725 C C . THR A 1 99 ? 10.211 10.758 -3.539 1 96.25 99 THR A C 1
ATOM 727 O O . THR A 1 99 ? 9.734 10.82 -2.404 1 96.25 99 THR A O 1
ATOM 730 N N . ILE A 1 100 ? 10.844 9.727 -4.004 1 94.12 100 ILE A N 1
ATOM 731 C CA . ILE A 1 100 ? 11.016 8.516 -3.207 1 94.12 100 ILE A CA 1
ATOM 732 C C . ILE A 1 100 ? 11.773 8.852 -1.923 1 94.12 100 ILE A C 1
ATOM 734 O O . ILE A 1 100 ? 11.484 8.289 -0.864 1 94.12 100 ILE A O 1
ATOM 738 N N . MET A 1 101 ? 12.656 9.844 -1.993 1 92.81 101 MET A N 1
ATOM 739 C CA . MET A 1 101 ? 13.484 10.203 -0.847 1 92.81 101 MET A CA 1
ATOM 740 C C . MET A 1 101 ? 12.633 10.789 0.275 1 92.81 101 MET A C 1
ATOM 742 O O . MET A 1 101 ? 12.961 10.648 1.452 1 92.81 101 MET A O 1
ATOM 746 N N . ASN A 1 102 ? 11.516 11.344 -0.105 1 96 102 ASN A N 1
ATOM 747 C CA . ASN A 1 102 ? 10.719 12.062 0.883 1 96 102 ASN A CA 1
ATOM 748 C C . ASN A 1 102 ? 9.531 11.219 1.364 1 96 102 ASN A C 1
ATOM 750 O O . ASN A 1 102 ? 8.68 11.711 2.102 1 96 102 ASN A O 1
ATOM 754 N N . ILE A 1 103 ? 9.477 9.93 0.95 1 97 103 ILE A N 1
ATOM 755 C CA . ILE A 1 103 ? 8.453 9.023 1.46 1 97 103 ILE A CA 1
ATOM 756 C C . ILE A 1 103 ? 8.594 8.891 2.973 1 97 103 ILE A C 1
ATOM 758 O O . ILE A 1 103 ? 9.703 8.711 3.486 1 97 103 ILE A O 1
ATOM 762 N N . GLY A 1 104 ? 7.48 9.055 3.713 1 96.5 104 GLY A N 1
ATOM 763 C CA . GLY A 1 104 ? 7.469 8.891 5.156 1 96.5 104 GLY A CA 1
ATOM 764 C C . GLY A 1 104 ? 7.668 10.188 5.91 1 96.5 104 GLY A C 1
ATOM 765 O O . GLY A 1 104 ? 7.566 10.219 7.141 1 96.5 104 GLY A O 1
ATOM 766 N N . THR A 1 105 ? 7.918 11.266 5.223 1 95.88 105 THR A N 1
ATOM 767 C CA . THR A 1 105 ? 8.125 12.539 5.902 1 95.88 105 THR A CA 1
ATOM 768 C C . THR A 1 105 ? 6.801 13.109 6.395 1 95.88 105 THR A C 1
ATOM 770 O O . THR A 1 105 ? 5.75 12.852 5.805 1 95.88 105 THR A O 1
ATOM 773 N N . THR A 1 106 ? 6.895 13.828 7.473 1 96.69 106 THR A N 1
ATOM 774 C CA . THR A 1 106 ? 5.738 14.5 8.055 1 96.69 106 THR A CA 1
ATOM 775 C C . THR A 1 106 ? 5.801 16 7.816 1 96.69 106 THR A C 1
ATOM 777 O O . THR A 1 106 ? 6.781 16.5 7.258 1 96.69 106 THR A O 1
ATOM 780 N N . ALA A 1 107 ? 4.781 16.688 8.266 1 97.25 107 ALA A N 1
ATOM 781 C CA . ALA A 1 107 ? 4.73 18.141 8.148 1 97.25 107 ALA A CA 1
ATOM 782 C C . ALA A 1 107 ? 5.855 18.797 8.945 1 97.25 107 ALA A C 1
ATOM 784 O O . ALA A 1 107 ? 6.207 19.953 8.695 1 97.25 107 ALA A O 1
ATOM 785 N N . ALA A 1 108 ? 6.426 18.078 9.93 1 96.62 108 ALA A N 1
ATOM 786 C CA . ALA A 1 108 ? 7.559 18.594 10.695 1 96.62 108 ALA A CA 1
ATOM 787 C C . ALA A 1 108 ? 8.805 18.703 9.82 1 96.62 108 ALA A C 1
ATOM 789 O O . ALA A 1 108 ? 9.531 19.703 9.891 1 96.62 108 ALA A O 1
ATOM 790 N N . ALA A 1 109 ? 9.047 17.75 8.961 1 96.56 109 ALA A N 1
ATOM 791 C CA . ALA A 1 109 ? 10.219 17.703 8.086 1 96.56 109 ALA A CA 1
ATOM 792 C C . ALA A 1 109 ? 9.938 18.406 6.758 1 96.56 109 ALA A C 1
ATOM 794 O O . ALA A 1 109 ? 10.844 18.953 6.133 1 96.56 109 ALA A O 1
ATOM 795 N N . CYS A 1 110 ? 8.742 18.344 6.34 1 98.06 110 CYS A N 1
ATOM 796 C CA . CYS A 1 110 ? 8.266 18.984 5.121 1 98.06 110 CYS A CA 1
ATOM 797 C C . CYS A 1 110 ? 7.07 19.891 5.406 1 98.06 110 CYS A C 1
ATOM 799 O O . CYS A 1 110 ? 5.926 19.5 5.168 1 98.06 110 CYS A O 1
ATOM 801 N N . PRO A 1 111 ? 7.316 21.109 5.777 1 98.12 111 PRO A N 1
ATOM 802 C CA . PRO A 1 111 ? 6.23 21.984 6.215 1 98.12 111 PRO A CA 1
ATOM 803 C C . PRO A 1 111 ? 5.246 22.312 5.094 1 98.12 111 PRO A C 1
ATOM 805 O O . PRO A 1 111 ? 5.641 22.391 3.926 1 98.12 111 PRO A O 1
ATOM 808 N N . LEU A 1 112 ? 4.02 22.562 5.496 1 98.25 112 LEU A N 1
ATOM 809 C CA . LEU A 1 112 ? 2.971 23 4.586 1 98.25 112 LEU A CA 1
ATOM 810 C C . LEU A 1 112 ? 3.357 24.297 3.896 1 98.25 112 LEU A C 1
ATOM 812 O O . LEU A 1 112 ? 3.883 25.219 4.539 1 98.25 112 LEU A O 1
ATOM 816 N N . LEU A 1 113 ? 3.119 24.375 2.621 1 97.5 113 LEU A N 1
ATOM 817 C CA . LEU A 1 113 ? 3.369 25.609 1.88 1 97.5 113 LEU A CA 1
ATOM 818 C C . LEU A 1 113 ? 2.424 26.719 2.332 1 97.5 113 LEU A C 1
ATOM 820 O O . LEU A 1 113 ? 2.838 27.859 2.48 1 97.5 113 LEU A O 1
ATOM 824 N N . SER A 1 114 ? 1.149 26.375 2.408 1 96.25 114 SER A N 1
ATOM 825 C CA . SER A 1 114 ? 0.131 27.328 2.818 1 96.25 114 SER A CA 1
ATOM 826 C C . SER A 1 114 ? -1.102 26.625 3.377 1 96.25 114 SER A C 1
ATOM 828 O O . SER A 1 114 ? -1.535 25.609 2.84 1 96.25 114 SER A O 1
ATOM 830 N N . THR A 1 115 ? -1.663 27.188 4.43 1 95.5 115 THR A N 1
ATOM 831 C CA . THR A 1 115 ? -2.891 26.656 4.996 1 95.5 115 THR A CA 1
ATOM 832 C C . THR A 1 115 ? -4.066 26.859 4.043 1 95.5 115 THR A C 1
ATOM 834 O O . THR A 1 115 ? -5.098 26.188 4.172 1 95.5 115 THR A O 1
ATOM 837 N N . LYS A 1 116 ? -3.936 27.734 3.074 1 95.56 116 LYS A N 1
ATOM 838 C CA . LYS A 1 116 ? -4.996 28.047 2.117 1 95.56 116 LYS A CA 1
ATOM 839 C C . LYS A 1 116 ? -5.148 26.922 1.092 1 95.56 116 LYS A C 1
ATOM 841 O O . LYS A 1 116 ? -6.156 26.859 0.386 1 95.56 116 LYS A O 1
ATOM 846 N N . LEU A 1 117 ? -4.152 26.094 1.009 1 96.56 117 LEU A N 1
ATOM 847 C CA . LEU A 1 117 ? -4.148 25.047 -0.018 1 96.56 117 LEU A CA 1
ATOM 848 C C . LEU A 1 117 ? -4.57 23.703 0.566 1 96.56 117 LEU A C 1
ATOM 850 O O . LEU A 1 117 ? -4.559 22.688 -0.133 1 96.56 117 LEU A O 1
ATOM 854 N N . VAL A 1 118 ? -4.965 23.766 1.823 1 97.62 118 VAL A N 1
ATOM 855 C CA . VAL A 1 118 ? -5.379 22.547 2.518 1 97.62 118 VAL A CA 1
ATOM 856 C C . VAL A 1 118 ? -6.738 22.094 1.992 1 97.62 118 VAL A C 1
ATOM 858 O O . VAL A 1 118 ? -7.633 22.922 1.772 1 97.62 118 VAL A O 1
ATOM 861 N N . HIS A 1 119 ? -6.922 20.812 1.744 1 98.25 119 HIS A N 1
ATOM 862 C CA . HIS A 1 119 ? -8.156 20.203 1.269 1 98.25 119 HIS A CA 1
ATOM 863 C C . HIS A 1 119 ? -8.391 18.844 1.932 1 98.25 119 HIS A C 1
ATOM 865 O O . HIS A 1 119 ? -7.504 18.312 2.598 1 98.25 119 HIS A O 1
ATOM 871 N N . THR A 1 120 ? -9.602 18.297 1.834 1 98.44 120 THR A N 1
ATOM 872 C CA . THR A 1 120 ? -9.984 17.094 2.57 1 98.44 120 THR A CA 1
ATOM 873 C C . THR A 1 120 ? -9.852 15.859 1.69 1 98.44 120 THR A C 1
ATOM 875 O O . THR A 1 120 ? -10.258 15.875 0.526 1 98.44 120 THR A O 1
ATOM 878 N N . CYS A 1 121 ? -9.242 14.859 2.234 1 98.81 121 CYS A N 1
ATOM 879 C CA . CYS A 1 121 ? -9.18 13.539 1.604 1 98.81 121 CYS A CA 1
ATOM 880 C C . CYS A 1 121 ? -9.75 12.469 2.527 1 98.81 121 CYS A C 1
ATOM 882 O O . CYS A 1 121 ? -9.562 12.531 3.744 1 98.81 121 CYS A O 1
ATOM 884 N N . PHE A 1 122 ? -10.531 11.602 1.915 1 98.94 122 PHE A N 1
ATOM 885 C CA . PHE A 1 122 ? -11.008 10.398 2.576 1 98.94 122 PHE A CA 1
ATOM 886 C C . PHE A 1 122 ? -10.148 9.195 2.203 1 98.94 122 PHE A C 1
ATOM 888 O O . PHE A 1 122 ? -9.836 8.992 1.03 1 98.94 122 PHE A O 1
ATOM 895 N N . THR A 1 123 ? -9.68 8.391 3.285 1 98.94 123 THR A N 1
ATOM 896 C CA . THR A 1 123 ? -8.945 7.156 3.016 1 98.94 123 THR A CA 1
ATOM 897 C C . THR A 1 123 ? -9.523 6 3.822 1 98.94 123 THR A C 1
ATOM 899 O O . THR A 1 123 ? -10.008 6.191 4.941 1 98.94 123 THR A O 1
ATOM 902 N N . GLU A 1 124 ? -9.57 4.828 3.248 1 98.81 124 GLU A N 1
ATOM 903 C CA . GLU A 1 124 ? -9.859 3.559 3.908 1 98.81 124 GLU A CA 1
ATOM 904 C C . GLU A 1 124 ? -8.617 2.676 3.971 1 98.81 124 GLU A C 1
ATOM 906 O O . GLU A 1 124 ? -8.07 2.287 2.936 1 98.81 124 GLU A O 1
ATOM 911 N N . VAL A 1 125 ? -8.227 2.369 5.199 1 98.88 125 VAL A N 1
ATOM 912 C CA . VAL A 1 125 ? -6.977 1.636 5.387 1 98.88 125 VAL A CA 1
ATOM 913 C C . VAL A 1 125 ? -7.246 0.354 6.172 1 98.88 125 VAL A C 1
ATOM 915 O O . VAL A 1 125 ? -7.82 0.394 7.262 1 98.88 125 VAL A O 1
ATOM 918 N N . LEU A 1 126 ? -6.883 -0.772 5.59 1 98.62 126 LEU A N 1
ATOM 919 C CA . LEU A 1 126 ? -6.969 -2.064 6.262 1 98.62 126 LEU A CA 1
ATOM 920 C C . LEU A 1 126 ? -5.664 -2.395 6.977 1 98.62 126 LEU A C 1
ATOM 922 O O . LEU A 1 126 ? -4.613 -2.49 6.34 1 98.62 126 LEU A O 1
ATOM 926 N N . ALA A 1 127 ? -5.727 -2.506 8.266 1 98.5 127 ALA A N 1
ATOM 927 C CA . ALA A 1 127 ? -4.574 -2.889 9.078 1 98.5 127 ALA A CA 1
ATOM 928 C C . ALA A 1 127 ? -4.672 -4.348 9.516 1 98.5 127 ALA A C 1
ATOM 930 O O . ALA A 1 127 ? -5.648 -4.742 10.156 1 98.5 127 ALA A O 1
ATOM 931 N N . ARG A 1 128 ? -3.721 -5.078 9.109 1 97.38 128 ARG A N 1
ATOM 932 C CA . ARG A 1 128 ? -3.609 -6.496 9.438 1 97.38 128 ARG A CA 1
ATOM 933 C C . ARG A 1 128 ? -2.164 -6.875 9.742 1 97.38 128 ARG A C 1
ATOM 935 O O . ARG A 1 128 ? -1.279 -6.684 8.898 1 97.38 128 ARG A O 1
ATOM 942 N N . ASN A 1 129 ? -1.843 -7.469 10.898 1 94.75 129 ASN A N 1
ATOM 943 C CA . ASN A 1 129 ? -0.463 -7.691 11.312 1 94.75 129 ASN A CA 1
ATOM 944 C C . ASN A 1 129 ? 0.089 -8.992 10.742 1 94.75 129 ASN A C 1
ATOM 946 O O . ASN A 1 129 ? 1.29 -9.258 10.836 1 94.75 129 ASN A O 1
ATOM 950 N N . TRP A 1 130 ? -0.775 -9.836 10.07 1 95.06 130 TRP A N 1
ATOM 951 C CA . TRP A 1 130 ? -0.323 -11.125 9.555 1 95.06 130 TRP A CA 1
ATOM 952 C C . TRP A 1 130 ? -0.23 -11.094 8.031 1 95.06 130 TRP A C 1
ATOM 954 O O . TRP A 1 130 ? 0.032 -12.125 7.402 1 95.06 130 TRP A O 1
ATOM 964 N N . THR A 1 131 ? -0.525 -9.938 7.469 1 96.88 131 THR A N 1
ATOM 965 C CA . THR A 1 131 ? -0.375 -9.789 6.023 1 96.88 131 THR A CA 1
ATOM 966 C C . THR A 1 131 ? 0.733 -8.789 5.695 1 96.88 131 THR A C 1
ATOM 968 O O . THR A 1 131 ? 1.169 -8.031 6.562 1 96.88 131 THR A O 1
ATOM 971 N N . VAL A 1 132 ? 1.186 -8.781 4.398 1 97.5 132 VAL A N 1
ATOM 972 C CA . VAL A 1 132 ? 2.078 -7.766 3.846 1 97.5 132 VAL A CA 1
ATOM 973 C C . VAL A 1 132 ? 1.459 -7.164 2.586 1 97.5 132 VAL A C 1
ATOM 975 O O . VAL A 1 132 ? 1.09 -7.891 1.66 1 97.5 132 VAL A O 1
ATOM 978 N N . PRO A 1 133 ? 1.383 -5.855 2.648 1 98.31 133 PRO A N 1
ATOM 979 C CA . PRO A 1 133 ? 1.74 -4.902 3.699 1 98.31 133 PRO A CA 1
ATOM 980 C C . PRO A 1 133 ? 0.794 -4.961 4.898 1 98.31 133 PRO A C 1
ATOM 982 O O . PRO A 1 133 ? -0.354 -5.391 4.762 1 98.31 133 PRO A O 1
ATOM 985 N N . HIS A 1 134 ? 1.235 -4.477 6.047 1 98.44 134 HIS A N 1
ATOM 986 C CA . HIS A 1 134 ? 0.435 -4.453 7.266 1 98.44 134 HIS A CA 1
ATOM 987 C C . HIS A 1 134 ? -0.655 -3.391 7.191 1 98.44 134 HIS A C 1
ATOM 989 O O . HIS A 1 134 ? -1.658 -3.473 7.902 1 98.44 134 HIS A O 1
ATOM 995 N N . HIS A 1 135 ? -0.43 -2.363 6.461 1 98.75 135 HIS A N 1
ATOM 996 C CA . HIS A 1 135 ? -1.39 -1.294 6.203 1 98.75 135 HIS A CA 1
ATOM 997 C C . HIS A 1 135 ? -1.638 -1.121 4.711 1 98.75 135 HIS A C 1
ATOM 999 O O . HIS A 1 135 ? -0.766 -0.64 3.982 1 98.75 135 HIS A O 1
ATOM 1005 N N . LEU A 1 136 ? -2.771 -1.541 4.262 1 98.81 136 LEU A N 1
ATOM 1006 C CA . LEU A 1 136 ? -3.156 -1.458 2.855 1 98.81 136 LEU A CA 1
ATOM 1007 C C . LEU A 1 136 ? -4.273 -0.441 2.658 1 98.81 136 LEU A C 1
ATOM 1009 O O . LEU A 1 136 ? -5.363 -0.593 3.219 1 98.81 136 LEU A O 1
ATOM 1013 N N . THR A 1 137 ? -3.965 0.62 1.933 1 98.81 137 THR A N 1
ATOM 1014 C CA . THR A 1 137 ? -5 1.604 1.635 1 98.81 137 THR A CA 1
ATOM 1015 C C . THR A 1 137 ? -5.891 1.125 0.491 1 98.81 137 THR A C 1
ATOM 1017 O O . THR A 1 137 ? -5.418 0.933 -0.631 1 98.81 137 THR A O 1
ATOM 1020 N N . LEU A 1 138 ? -7.152 1.015 0.799 1 98.31 138 LEU A N 1
ATOM 1021 C CA . LEU A 1 138 ? -8.102 0.415 -0.135 1 98.31 138 LEU A CA 1
ATOM 1022 C C . LEU A 1 138 ? -8.781 1.486 -0.98 1 98.31 138 LEU A C 1
ATOM 1024 O O . LEU A 1 138 ? -9.219 1.213 -2.1 1 98.31 138 LEU A O 1
ATOM 1028 N N . ASN A 1 139 ? -8.922 2.672 -0.44 1 98.06 139 ASN A N 1
ATOM 1029 C CA . ASN A 1 139 ? -9.633 3.758 -1.109 1 98.06 139 ASN A CA 1
ATOM 1030 C C . ASN A 1 139 ? -9.031 5.117 -0.755 1 98.06 139 ASN A C 1
ATOM 1032 O O . ASN A 1 139 ? -8.625 5.344 0.385 1 98.06 139 ASN A O 1
ATOM 1036 N N . VAL A 1 140 ? -8.922 5.918 -1.742 1 98.62 140 VAL A N 1
ATOM 1037 C CA . VAL A 1 140 ? -8.523 7.316 -1.599 1 98.62 140 VAL A CA 1
ATOM 1038 C C . VAL A 1 140 ? -9.484 8.203 -2.387 1 98.62 140 VAL A C 1
ATOM 1040 O O . VAL A 1 140 ? -9.758 7.945 -3.561 1 98.62 140 VAL A O 1
ATOM 1043 N N . SER A 1 141 ? -9.992 9.203 -1.801 1 98.56 141 SER A N 1
ATOM 1044 C CA . SER A 1 141 ? -10.797 10.234 -2.451 1 98.56 141 SER A CA 1
ATOM 1045 C C . SER A 1 141 ? -10.5 11.609 -1.872 1 98.56 141 SER A C 1
ATOM 1047 O O . SER A 1 141 ? -10.523 11.797 -0.653 1 98.56 141 SER A O 1
ATOM 1049 N N . CYS A 1 142 ? -10.219 12.516 -2.795 1 98.44 142 CYS A N 1
ATOM 1050 C CA . CYS A 1 142 ? -9.875 13.852 -2.32 1 98.44 142 CYS A CA 1
ATOM 1051 C C . CYS A 1 142 ? -10.766 14.906 -2.969 1 98.44 142 CYS A C 1
ATOM 1053 O O . CYS A 1 142 ? -11.078 14.812 -4.156 1 98.44 142 CYS A O 1
ATOM 1055 N N . ASP A 1 143 ? -11.117 15.875 -2.182 1 96.75 143 ASP A N 1
ATOM 1056 C CA . ASP A 1 143 ? -11.805 17.062 -2.684 1 96.75 143 ASP A CA 1
ATOM 1057 C C . ASP A 1 143 ? -10.844 17.984 -3.438 1 96.75 143 ASP A C 1
ATOM 1059 O O . ASP A 1 143 ? -9.656 18.031 -3.117 1 96.75 143 ASP A O 1
ATOM 1063 N N . PRO A 1 144 ? -11.453 18.641 -4.48 1 92.44 144 PRO A N 1
ATOM 1064 C CA . PRO A 1 144 ? -10.594 19.656 -5.113 1 92.44 144 PRO A CA 1
ATOM 1065 C C . PRO A 1 144 ? -10.234 20.797 -4.176 1 92.44 144 PRO A C 1
ATOM 1067 O O . PRO A 1 144 ? -10.953 21.047 -3.203 1 92.44 144 PRO A O 1
ATOM 1070 N N . ILE A 1 145 ? -9.203 21.359 -4.516 1 88.06 145 ILE A N 1
ATOM 1071 C CA . ILE A 1 145 ? -8.805 22.516 -3.732 1 88.06 145 ILE A CA 1
ATOM 1072 C C . ILE A 1 145 ? -9.742 23.688 -4.027 1 88.06 145 ILE A C 1
ATOM 1074 O O . ILE A 1 145 ? -10.031 23.984 -5.191 1 88.06 145 ILE A O 1
ATOM 1078 N N . SER A 1 146 ? -10.734 24.047 -3.172 1 71 146 SER A N 1
ATOM 1079 C CA . SER A 1 146 ? -11.789 25.031 -3.34 1 71 146 SER A CA 1
ATOM 1080 C C . SER A 1 146 ? -11.305 26.234 -4.145 1 71 146 SER A C 1
ATOM 1082 O O . SER A 1 146 ? -12.023 26.734 -5.012 1 71 146 SER A O 1
ATOM 1084 N N . GLY A 1 147 ? -10.18 26.891 -3.881 1 56.59 147 GLY A N 1
ATOM 1085 C CA . GLY A 1 147 ? -9.867 28.125 -4.582 1 56.59 147 GLY A CA 1
ATOM 1086 C C . GLY A 1 147 ? -9.508 27.906 -6.039 1 56.59 147 GLY A C 1
ATOM 1087 O O . GLY A 1 147 ? -9.227 28.859 -6.762 1 56.59 147 GLY A O 1
ATOM 1088 N N . LYS A 1 148 ? -9.102 26.703 -6.406 1 52.84 148 LYS A N 1
ATOM 1089 C CA . LYS A 1 148 ? -8.812 26.641 -7.836 1 52.84 148 LYS A CA 1
ATOM 1090 C C . LYS A 1 148 ? -10.086 26.781 -8.664 1 52.84 148 LYS A C 1
ATOM 1092 O O . LYS A 1 148 ? -10.031 26.844 -9.898 1 52.84 148 LYS A O 1
ATOM 1097 N N . LYS A 1 149 ? -11.234 26.359 -8.156 1 48.34 149 LYS A N 1
ATOM 1098 C CA . LYS A 1 149 ? -12.406 26.578 -8.992 1 48.34 149 LYS A CA 1
ATOM 1099 C C . LYS A 1 149 ? -12.508 28.047 -9.414 1 48.34 149 LYS A C 1
ATOM 1101 O O . LYS A 1 149 ? -12.945 28.344 -10.523 1 48.34 149 LYS A O 1
ATOM 1106 N N . GLY A 1 150 ? -12.172 28.766 -8.477 1 41.19 150 GLY A N 1
ATOM 1107 C CA . GLY A 1 150 ? -12.359 30.172 -8.836 1 41.19 150 GLY A CA 1
ATOM 1108 C C . GLY A 1 150 ? -11.398 30.641 -9.922 1 41.19 150 GLY A C 1
ATOM 1109 O O . GLY A 1 150 ? -11.742 31.5 -10.727 1 41.19 150 GLY A O 1
ATOM 1110 N N . LEU A 1 151 ? -10.203 30.062 -9.898 1 42.47 151 LEU A N 1
ATOM 1111 C CA . LEU A 1 151 ? -9.266 30.609 -10.875 1 42.47 151 LEU A CA 1
ATOM 1112 C C . LEU A 1 151 ? -9.57 30.109 -12.273 1 42.47 151 LEU A C 1
ATOM 1114 O O . LEU A 1 151 ? -9.477 30.859 -13.25 1 42.47 151 LEU A O 1
ATOM 1118 N N . LEU A 1 152 ? -9.977 28.875 -12.352 1 42.44 152 LEU A N 1
ATOM 1119 C CA . LEU A 1 152 ? -10.266 28.391 -13.703 1 42.44 152 LEU A CA 1
ATOM 1120 C C . LEU A 1 152 ? -11.547 29.031 -14.227 1 42.44 152 LEU A C 1
ATOM 1122 O O . LEU A 1 152 ? -11.648 29.344 -15.414 1 42.44 152 LEU A O 1
ATOM 1126 N N . GLN A 1 153 ? -12.477 29.109 -13.367 1 40.16 153 GLN A N 1
ATOM 1127 C CA . GLN A 1 153 ? -13.672 29.766 -13.891 1 40.16 153 GLN A CA 1
ATOM 1128 C C . GLN A 1 153 ? -13.406 31.219 -14.242 1 40.16 153 GLN A C 1
ATOM 1130 O O . GLN A 1 153 ? -14.062 31.797 -15.109 1 40.16 153 GLN A O 1
ATOM 1135 N N . GLN A 1 154 ? -12.453 31.828 -13.578 1 38.34 154 GLN A N 1
ATOM 1136 C CA . GLN A 1 154 ? -12.234 33.219 -13.961 1 38.34 154 GLN A CA 1
ATOM 1137 C C . GLN A 1 154 ? -11.5 33.312 -15.297 1 38.34 154 GLN A C 1
ATOM 1139 O O . GLN A 1 154 ? -11.625 34.281 -16.016 1 38.34 154 GLN A O 1
ATOM 1144 N N . GLN A 1 155 ? -10.609 32.312 -15.609 1 39.69 155 GLN A N 1
ATOM 1145 C CA . GLN A 1 155 ? -9.945 32.5 -16.891 1 39.69 155 GLN A CA 1
ATOM 1146 C C . GLN A 1 155 ? -10.898 32.25 -18.062 1 39.69 155 GLN A C 1
ATOM 1148 O O . GLN A 1 155 ? -10.578 32.562 -19.203 1 39.69 155 GLN A O 1
ATOM 1153 N N . ILE A 1 156 ? -11.969 31.531 -17.75 1 40.03 156 ILE A N 1
ATOM 1154 C CA . ILE A 1 156 ? -12.859 31.328 -18.891 1 40.03 156 ILE A CA 1
ATOM 1155 C C . ILE A 1 156 ? -13.742 32.562 -19.078 1 40.03 156 ILE A C 1
ATOM 1157 O O . ILE A 1 156 ? -14.328 32.75 -20.156 1 40.03 156 ILE A O 1
ATOM 1161 N N . VAL A 1 157 ? -13.984 33.281 -18 1 38.69 157 VAL A N 1
ATOM 1162 C CA . VAL A 1 157 ? -14.938 34.375 -18.203 1 38.69 157 VAL A CA 1
ATOM 1163 C C . VAL A 1 157 ? -14.203 35.625 -18.703 1 38.69 157 VAL A C 1
ATOM 1165 O O . VAL A 1 157 ? -14.836 36.625 -19.016 1 38.69 157 VAL A O 1
ATOM 1168 N N . MET A 1 158 ? -12.867 35.5 -18.609 1 29.94 158 MET A N 1
ATOM 1169 C CA . MET A 1 158 ? -12.344 36.688 -19.281 1 29.94 158 MET A CA 1
ATOM 1170 C C . MET A 1 158 ? -12.016 36.375 -20.734 1 29.94 158 MET A C 1
ATOM 1172 O O . MET A 1 158 ? -11.531 35.312 -21.062 1 29.94 158 MET A O 1
ATOM 1176 N N . MET B 1 1 ? 23.266 27.203 73 1 36.69 1 MET B N 1
ATOM 1177 C CA . MET B 1 1 ? 23.875 26.562 71.875 1 36.69 1 MET B CA 1
ATOM 1178 C C . MET B 1 1 ? 22.812 26.078 70.875 1 36.69 1 MET B C 1
ATOM 1180 O O . MET B 1 1 ? 22.016 25.203 71.25 1 36.69 1 MET B O 1
ATOM 1184 N N . LYS B 1 2 ? 22.297 27 70.062 1 48.38 2 LYS B N 1
ATOM 1185 C CA . LYS B 1 2 ? 21.25 26.906 69.062 1 48.38 2 LYS B CA 1
ATOM 1186 C C . LYS B 1 2 ? 21.625 25.875 68 1 48.38 2 LYS B C 1
ATOM 1188 O O . LYS B 1 2 ? 22.703 25.938 67.375 1 48.38 2 LYS B O 1
ATOM 1193 N N . SER B 1 3 ? 21.172 24.625 68.125 1 47.84 3 SER B N 1
ATOM 1194 C CA . SER B 1 3 ? 21.391 23.547 67.125 1 47.84 3 SER B CA 1
ATOM 1195 C C . SER B 1 3 ? 20.781 23.859 65.812 1 47.84 3 SER B C 1
ATOM 1197 O O . SER B 1 3 ? 19.578 24.141 65.688 1 47.84 3 SER B O 1
ATOM 1199 N N . CYS B 1 4 ? 21.484 24.531 64.938 1 48.47 4 CYS B N 1
ATOM 1200 C CA . CYS B 1 4 ? 21.094 24.734 63.531 1 48.47 4 CYS B CA 1
ATOM 1201 C C . CYS B 1 4 ? 20.906 23.406 62.812 1 48.47 4 CYS B C 1
ATOM 1203 O O . CYS B 1 4 ? 21.828 22.594 62.75 1 48.47 4 CYS B O 1
ATOM 1205 N N . GLY B 1 5 ? 19.719 22.828 62.812 1 51.16 5 GLY B N 1
ATOM 1206 C CA . GLY B 1 5 ? 19.391 21.609 62.094 1 51.16 5 GLY B CA 1
ATOM 1207 C C . GLY B 1 5 ? 19.609 21.75 60.594 1 51.16 5 GLY B C 1
ATOM 1208 O O . GLY B 1 5 ? 19.109 22.672 59.969 1 51.16 5 GLY B O 1
ATOM 1209 N N . VAL B 1 6 ? 20.781 21.297 60.031 1 54.19 6 VAL B N 1
ATOM 1210 C CA . VAL B 1 6 ? 21.109 21.266 58.625 1 54.19 6 VAL B CA 1
ATOM 1211 C C . VAL B 1 6 ? 20.125 20.344 57.875 1 54.19 6 VAL B C 1
ATOM 1213 O O . VAL B 1 6 ? 19.953 19.188 58.281 1 54.19 6 VAL B O 1
ATOM 1216 N N . VAL B 1 7 ? 19.078 20.906 57.312 1 56.69 7 VAL B N 1
ATOM 1217 C CA . VAL B 1 7 ? 18.156 20.172 56.438 1 56.69 7 VAL B CA 1
ATOM 1218 C C . VAL B 1 7 ? 18.922 19.609 55.25 1 56.69 7 VAL B C 1
ATOM 1220 O O . VAL B 1 7 ? 19.656 20.344 54.562 1 56.69 7 VAL B O 1
ATOM 1223 N N . PRO B 1 8 ? 19.094 18.281 55.156 1 59.56 8 PRO B N 1
ATOM 1224 C CA . PRO B 1 8 ? 19.734 17.719 53.969 1 59.56 8 PRO B CA 1
ATOM 1225 C C . PRO B 1 8 ? 18.953 17.984 52.688 1 59.56 8 PRO B C 1
ATOM 1227 O O . PRO B 1 8 ? 17.75 17.734 52.625 1 59.56 8 PRO B O 1
ATOM 1230 N N . VAL B 1 9 ? 19.344 18.969 51.938 1 55.81 9 VAL B N 1
ATOM 1231 C CA . VAL B 1 9 ? 18.781 19.219 50.625 1 55.81 9 VAL B CA 1
ATOM 1232 C C . VAL B 1 9 ? 19 18 49.719 1 55.81 9 VAL B C 1
ATOM 1234 O O . VAL B 1 9 ? 20.141 17.609 49.438 1 55.81 9 VAL B O 1
ATOM 1237 N N . ILE B 1 10 ? 18.047 17.078 49.719 1 54.88 10 ILE B N 1
ATOM 1238 C CA . ILE B 1 10 ? 18.062 15.984 48.781 1 54.88 10 ILE B CA 1
ATOM 1239 C C . ILE B 1 10 ? 17.969 16.531 47.344 1 54.88 10 ILE B C 1
ATOM 1241 O O . ILE B 1 10 ? 16.953 17.141 46.969 1 54.88 10 ILE B O 1
ATOM 1245 N N . LEU B 1 11 ? 19.109 16.766 46.719 1 50.75 11 LEU B N 1
ATOM 1246 C CA . LEU B 1 11 ? 19.172 17.109 45.281 1 50.75 11 LEU B CA 1
ATOM 1247 C C . LEU B 1 11 ? 18.625 15.977 44.438 1 50.75 11 LEU B C 1
ATOM 1249 O O . LEU B 1 11 ? 19.203 14.883 44.406 1 50.75 11 LEU B O 1
ATOM 1253 N N . ILE B 1 12 ? 17.375 15.992 44.125 1 53.5 12 ILE B N 1
ATOM 1254 C CA . ILE B 1 12 ? 16.781 15.062 43.156 1 53.5 12 ILE B CA 1
ATOM 1255 C C . ILE B 1 12 ? 17.375 15.305 41.781 1 53.5 12 ILE B C 1
ATOM 1257 O O . ILE B 1 12 ? 17.188 16.375 41.188 1 53.5 12 ILE B O 1
ATOM 1261 N N . ALA B 1 13 ? 18.391 14.586 41.375 1 51.19 13 ALA B N 1
ATOM 1262 C CA . ALA B 1 13 ? 18.906 14.578 40 1 51.19 13 ALA B CA 1
ATOM 1263 C C . ALA B 1 13 ? 17.844 14.094 39 1 51.19 13 ALA B C 1
ATOM 1265 O O . ALA B 1 13 ? 17.453 12.922 39.031 1 51.19 13 ALA B O 1
ATOM 1266 N N . ALA B 1 14 ? 17.016 15.008 38.5 1 51.31 14 ALA B N 1
ATOM 1267 C CA . ALA B 1 14 ? 16.141 14.68 37.375 1 51.31 14 ALA B CA 1
ATOM 1268 C C . ALA B 1 14 ? 16.922 14.117 36.188 1 51.31 14 ALA B C 1
ATOM 1270 O O . ALA B 1 14 ? 17.719 14.828 35.594 1 51.31 14 ALA B O 1
ATOM 1271 N N . LEU B 1 15 ? 17.062 12.781 36.094 1 46.94 15 LEU B N 1
ATOM 1272 C CA . LEU B 1 15 ? 17.578 12.117 34.875 1 46.94 15 LEU B CA 1
ATOM 1273 C C . LEU B 1 15 ? 16.719 12.461 33.656 1 46.94 15 LEU B C 1
ATOM 1275 O O . LEU B 1 15 ? 15.57 12.008 33.562 1 46.94 15 LEU B O 1
ATOM 1279 N N . LEU B 1 16 ? 16.938 13.57 33.062 1 40.59 16 LEU B N 1
ATOM 1280 C CA . LEU B 1 16 ? 16.391 13.828 31.734 1 40.59 16 LEU B CA 1
ATOM 1281 C C . LEU B 1 16 ? 16.828 12.742 30.75 1 40.59 16 LEU B C 1
ATOM 1283 O O . LEU B 1 16 ? 18 12.68 30.375 1 40.59 16 LEU B O 1
ATOM 1287 N N . ALA B 1 17 ? 16.094 11.594 30.641 1 44.19 17 ALA B N 1
ATOM 1288 C CA . ALA B 1 17 ? 16.25 10.688 29.5 1 44.19 17 ALA B CA 1
ATOM 1289 C C . ALA B 1 17 ? 16.047 11.43 28.188 1 44.19 17 ALA B C 1
ATOM 1291 O O . ALA B 1 17 ? 14.93 11.828 27.844 1 44.19 17 ALA B O 1
ATOM 1292 N N . VAL B 1 18 ? 17.047 12.055 27.641 1 40.94 18 VAL B N 1
ATOM 1293 C CA . VAL B 1 18 ? 17.016 12.523 26.25 1 40.94 18 VAL B CA 1
ATOM 1294 C C . VAL B 1 18 ? 16.672 11.367 25.312 1 40.94 18 VAL B C 1
ATOM 1296 O O . VAL B 1 18 ? 17.453 10.414 25.188 1 40.94 18 VAL B O 1
ATOM 1299 N N . SER B 1 19 ? 15.43 11.125 25.094 1 41.66 19 SER B N 1
ATOM 1300 C CA . SER B 1 19 ? 15.078 10.258 23.984 1 41.66 19 SER B CA 1
ATOM 1301 C C . SER B 1 19 ? 15.844 10.641 22.719 1 41.66 19 SER B C 1
ATOM 1303 O O . SER B 1 19 ? 15.719 11.758 22.219 1 41.66 19 SER B O 1
ATOM 1305 N N . GLU B 1 20 ? 17.016 10.086 22.578 1 39.12 20 GLU B N 1
ATOM 1306 C CA . GLU B 1 20 ? 17.734 10.211 21.312 1 39.12 20 GLU B CA 1
ATOM 1307 C C . GLU B 1 20 ? 16.797 9.961 20.125 1 39.12 20 GLU B C 1
ATOM 1309 O O . GLU B 1 20 ? 16.359 8.836 19.906 1 39.12 20 GLU B O 1
ATOM 1314 N N . GLN B 1 21 ? 16.094 10.93 19.719 1 38.47 21 GLN B N 1
ATOM 1315 C CA . GLN B 1 21 ? 15.492 10.812 18.391 1 38.47 21 GLN B CA 1
ATOM 1316 C C . GLN B 1 21 ? 16.531 10.477 17.344 1 38.47 21 GLN B C 1
ATOM 1318 O O . GLN B 1 21 ? 17.422 11.289 17.062 1 38.47 21 GLN B O 1
ATOM 1323 N N . ARG B 1 22 ? 16.953 9.234 17.234 1 36.22 22 ARG B N 1
ATOM 1324 C CA . ARG B 1 22 ? 17.875 8.859 16.156 1 36.22 22 ARG B CA 1
ATOM 1325 C C . ARG B 1 22 ? 17.5 9.57 14.859 1 36.22 22 ARG B C 1
ATOM 1327 O O . ARG B 1 22 ? 16.438 9.328 14.297 1 36.22 22 ARG B O 1
ATOM 1334 N N . ALA B 1 23 ? 18.094 10.828 14.648 1 38.91 23 ALA B N 1
ATOM 1335 C CA . ALA B 1 23 ? 18 11.469 13.336 1 38.91 23 ALA B CA 1
ATOM 1336 C C . ALA B 1 23 ? 18.203 10.461 12.219 1 38.91 23 ALA B C 1
ATOM 1338 O O . ALA B 1 23 ? 18.984 9.516 12.359 1 38.91 23 ALA B O 1
ATOM 1339 N N . ASP B 1 24 ? 17.281 10.344 11.195 1 42.22 24 ASP B N 1
ATOM 1340 C CA . ASP B 1 24 ? 17.406 9.484 10.023 1 42.22 24 ASP B CA 1
ATOM 1341 C C . ASP B 1 24 ? 18.734 9.734 9.312 1 42.22 24 ASP B C 1
ATOM 1343 O O . ASP B 1 24 ? 19.156 10.883 9.156 1 42.22 24 ASP B O 1
ATOM 1347 N N . PRO B 1 25 ? 19.719 8.82 9.375 1 45.06 25 PRO B N 1
ATOM 1348 C CA . PRO B 1 25 ? 20.969 9.055 8.648 1 45.06 25 PRO B CA 1
ATOM 1349 C C . PRO B 1 25 ? 20.734 9.648 7.258 1 45.06 25 PRO B C 1
ATOM 1351 O O . PRO B 1 25 ? 19.672 9.445 6.664 1 45.06 25 PRO B O 1
ATOM 1354 N N . PRO B 1 26 ? 21.469 10.711 6.852 1 49.34 26 PRO B N 1
ATOM 1355 C CA . PRO B 1 26 ? 21.375 11.219 5.48 1 49.34 26 PRO B CA 1
ATOM 1356 C C . PRO B 1 26 ? 21.328 10.102 4.438 1 49.34 26 PRO B C 1
ATOM 1358 O O . PRO B 1 26 ? 21.891 9.023 4.652 1 49.34 26 PRO B O 1
ATOM 1361 N N . PRO B 1 27 ? 20.422 10.188 3.434 1 53.22 27 PRO B N 1
ATOM 1362 C CA . PRO B 1 27 ? 20.281 9.109 2.459 1 53.22 27 PRO B CA 1
ATOM 1363 C C . PRO B 1 27 ? 21.594 8.734 1.784 1 53.22 27 PRO B C 1
ATOM 1365 O O . PRO B 1 27 ? 22.344 9.625 1.367 1 53.22 27 PRO B O 1
ATOM 1368 N N . ALA B 1 28 ? 22.234 7.727 2.09 1 54.97 28 ALA B N 1
ATOM 1369 C CA . ALA B 1 28 ? 23.391 7.195 1.368 1 54.97 28 ALA B CA 1
ATOM 1370 C C . ALA B 1 28 ? 23.109 7.125 -0.131 1 54.97 28 ALA B C 1
ATOM 1372 O O . ALA B 1 28 ? 21.953 6.988 -0.551 1 54.97 28 ALA B O 1
ATOM 1373 N N . PRO B 1 29 ? 24.125 7.559 -0.961 1 58.59 29 PRO B N 1
ATOM 1374 C CA . PRO B 1 29 ? 23.938 7.359 -2.4 1 58.59 29 PRO B CA 1
ATOM 1375 C C . PRO B 1 29 ? 23.328 6 -2.736 1 58.59 29 PRO B C 1
ATOM 1377 O O . PRO B 1 29 ? 23.578 5.02 -2.033 1 58.59 29 PRO B O 1
ATOM 1380 N N . PRO B 1 30 ? 22.375 6.086 -3.65 1 66 30 PRO B N 1
ATOM 1381 C CA . PRO B 1 30 ? 21.797 4.785 -3.986 1 66 30 PRO B CA 1
ATOM 1382 C C . PRO B 1 30 ? 22.844 3.738 -4.344 1 66 30 PRO B C 1
ATOM 1384 O O . PRO B 1 30 ? 23.859 4.066 -4.969 1 66 30 PRO B O 1
ATOM 1387 N N . GLY B 1 31 ? 22.828 2.648 -3.625 1 76.81 31 GLY B N 1
ATOM 1388 C CA . GLY B 1 31 ? 23.672 1.529 -4.016 1 76.81 31 GLY B CA 1
ATOM 1389 C C . GLY B 1 31 ? 23.359 1 -5.402 1 76.81 31 GLY B C 1
ATOM 1390 O O . GLY B 1 31 ? 22.406 1.446 -6.039 1 76.81 31 GLY B O 1
ATOM 1391 N N . GLY B 1 32 ? 24.219 0.195 -6.008 1 90.06 32 GLY B N 1
ATOM 1392 C CA . GLY B 1 32 ? 23.969 -0.479 -7.27 1 90.06 32 GLY B CA 1
ATOM 1393 C C . GLY B 1 32 ? 22.922 -1.574 -7.164 1 90.06 32 GLY B C 1
ATOM 1394 O O . GLY B 1 32 ? 22.797 -2.23 -6.129 1 90.06 32 GLY B O 1
ATOM 1395 N N . GLU B 1 33 ? 22.078 -1.608 -8.086 1 94.38 33 GLU B N 1
ATOM 1396 C CA . GLU B 1 33 ? 21.094 -2.691 -8.188 1 94.38 33 GLU B CA 1
ATOM 1397 C C . GLU B 1 33 ? 21.797 -4.047 -8.297 1 94.38 33 GLU B C 1
ATOM 1399 O O . GLU B 1 33 ? 22.734 -4.203 -9.062 1 94.38 33 GLU B O 1
ATOM 1404 N N . LYS B 1 34 ? 21.406 -5.055 -7.52 1 97.62 34 LYS B N 1
ATOM 1405 C CA . LYS B 1 34 ? 21.984 -6.398 -7.562 1 97.62 34 LYS B CA 1
ATOM 1406 C C . LYS B 1 34 ? 20.891 -7.461 -7.574 1 97.62 34 LYS B C 1
ATOM 1408 O O . LYS B 1 34 ? 19.797 -7.25 -7.023 1 97.62 34 LYS B O 1
ATOM 1413 N N . VAL B 1 35 ? 21.25 -8.586 -8.188 1 98.06 35 VAL B N 1
ATOM 1414 C CA . VAL B 1 35 ? 20.344 -9.727 -8.18 1 98.06 35 VAL B CA 1
ATOM 1415 C C . VAL B 1 35 ? 20.281 -10.32 -6.77 1 98.06 35 VAL B C 1
ATOM 1417 O O . VAL B 1 35 ? 21.297 -10.453 -6.094 1 98.06 35 VAL B O 1
ATOM 1420 N N . VAL B 1 36 ? 19.078 -10.633 -6.328 1 98.38 36 VAL B N 1
ATOM 1421 C CA . VAL B 1 36 ? 18.891 -11.25 -5.02 1 98.38 36 VAL B CA 1
ATOM 1422 C C . VAL B 1 36 ? 18.062 -12.523 -5.168 1 98.38 36 VAL B C 1
ATOM 1424 O O . VAL B 1 36 ? 17.281 -12.656 -6.102 1 98.38 36 VAL B O 1
ATOM 1427 N N . ASN B 1 37 ? 18.281 -13.445 -4.266 1 98.44 37 ASN B N 1
ATOM 1428 C CA . ASN B 1 37 ? 17.594 -14.727 -4.312 1 98.44 37 ASN B CA 1
ATOM 1429 C C . ASN B 1 37 ? 16.078 -14.562 -4.125 1 98.44 37 ASN B C 1
ATOM 1431 O O . ASN B 1 37 ? 15.641 -13.883 -3.199 1 98.44 37 ASN B O 1
ATOM 1435 N N . VAL B 1 38 ? 15.312 -15.227 -4.965 1 98.62 38 VAL B N 1
ATOM 1436 C CA . VAL B 1 38 ? 13.859 -15.094 -4.953 1 98.62 38 VAL B CA 1
ATOM 1437 C C . VAL B 1 38 ? 13.289 -15.734 -3.688 1 98.62 38 VAL B C 1
ATOM 1439 O O . VAL B 1 38 ? 12.148 -15.469 -3.311 1 98.62 38 VAL B O 1
ATOM 1442 N N . THR B 1 39 ? 14.07 -16.578 -2.922 1 97.62 39 THR B N 1
ATOM 1443 C CA . THR B 1 39 ? 13.602 -17.234 -1.704 1 97.62 39 THR B CA 1
ATOM 1444 C C . THR B 1 39 ? 13.977 -16.406 -0.474 1 97.62 39 THR B C 1
ATOM 1446 O O . THR B 1 39 ? 13.68 -16.812 0.656 1 97.62 39 THR B O 1
ATOM 1449 N N . ASP B 1 40 ? 14.711 -15.32 -0.688 1 98.38 40 ASP B N 1
ATOM 1450 C CA . ASP B 1 40 ? 14.977 -14.391 0.403 1 98.38 40 ASP B CA 1
ATOM 1451 C C . ASP B 1 40 ? 13.672 -13.93 1.061 1 98.38 40 ASP B C 1
ATOM 1453 O O . ASP B 1 40 ? 12.75 -13.477 0.377 1 98.38 40 ASP B O 1
ATOM 1457 N N . PRO B 1 41 ? 13.57 -14.062 2.455 1 98.44 41 PRO B N 1
ATOM 1458 C CA . PRO B 1 41 ? 12.336 -13.672 3.137 1 98.44 41 PRO B CA 1
ATOM 1459 C C . PRO B 1 41 ? 11.93 -12.234 2.834 1 98.44 41 PRO B C 1
ATOM 1461 O O . PRO B 1 41 ? 10.734 -11.914 2.811 1 98.44 41 PRO B O 1
ATOM 1464 N N . ARG B 1 42 ? 12.844 -11.344 2.619 1 98.62 42 ARG B N 1
ATOM 1465 C CA . ARG B 1 42 ? 12.531 -9.953 2.281 1 98.62 42 ARG B CA 1
ATOM 1466 C C . ARG B 1 42 ? 11.883 -9.859 0.905 1 98.62 42 ARG B C 1
ATOM 1468 O O . ARG B 1 42 ? 10.984 -9.047 0.692 1 98.62 42 ARG B O 1
ATOM 1475 N N . VAL B 1 43 ? 12.383 -10.672 -0.038 1 98.88 43 VAL B N 1
ATOM 1476 C CA . VAL B 1 43 ? 11.82 -10.727 -1.381 1 98.88 43 VAL B CA 1
ATOM 1477 C C . VAL B 1 43 ? 10.406 -11.305 -1.322 1 98.88 43 VAL B C 1
ATOM 1479 O O . VAL B 1 43 ? 9.5 -10.812 -2.002 1 98.88 43 VAL B O 1
ATOM 1482 N N . ILE B 1 44 ? 10.242 -12.312 -0.461 1 98.62 44 ILE B N 1
ATOM 1483 C CA . ILE B 1 44 ? 8.922 -12.914 -0.291 1 98.62 44 ILE B CA 1
ATOM 1484 C C . ILE B 1 44 ? 7.941 -11.867 0.227 1 98.62 44 ILE B C 1
ATOM 1486 O O . ILE B 1 44 ? 6.848 -11.703 -0.319 1 98.62 44 ILE B O 1
ATOM 1490 N N . LYS B 1 45 ? 8.297 -11.109 1.215 1 98.69 45 LYS B N 1
ATOM 1491 C CA . LYS B 1 45 ? 7.438 -10.062 1.756 1 98.69 45 LYS B CA 1
ATOM 1492 C C . LYS B 1 45 ? 7.145 -8.992 0.706 1 98.69 45 LYS B C 1
ATOM 1494 O O . LYS B 1 45 ? 6 -8.547 0.569 1 98.69 45 LYS B O 1
ATOM 1499 N N . ALA B 1 46 ? 8.188 -8.609 -0.052 1 98.94 46 ALA B N 1
ATOM 1500 C CA . ALA B 1 46 ? 7.988 -7.633 -1.118 1 98.94 46 ALA B CA 1
ATOM 1501 C C . ALA B 1 46 ? 7.016 -8.164 -2.17 1 98.94 46 ALA B C 1
ATOM 1503 O O . ALA B 1 46 ? 6.191 -7.41 -2.693 1 98.94 46 ALA B O 1
ATOM 1504 N N . SER B 1 47 ? 7.129 -9.461 -2.486 1 98.94 47 SER B N 1
ATOM 1505 C CA . SER B 1 47 ? 6.23 -10.039 -3.479 1 98.94 47 SER B CA 1
ATOM 1506 C C . SER B 1 47 ? 4.789 -10.055 -2.975 1 98.94 47 SER B C 1
ATOM 1508 O O . SER B 1 47 ? 3.852 -9.875 -3.754 1 98.94 47 SER B O 1
ATOM 1510 N N . MET B 1 48 ? 4.598 -10.211 -1.656 1 98.75 48 MET B N 1
ATOM 1511 C CA . MET B 1 48 ? 3.264 -10.172 -1.068 1 98.75 48 MET B CA 1
ATOM 1512 C C . MET B 1 48 ? 2.66 -8.773 -1.18 1 98.75 48 MET B C 1
ATOM 1514 O O . MET B 1 48 ? 1.473 -8.633 -1.472 1 98.75 48 MET B O 1
ATOM 1518 N N . ALA B 1 49 ? 3.496 -7.797 -0.988 1 98.94 49 ALA B N 1
ATOM 1519 C CA . ALA B 1 49 ? 3.027 -6.43 -1.196 1 98.94 49 ALA B CA 1
ATOM 1520 C C . ALA B 1 49 ? 2.695 -6.18 -2.664 1 98.94 49 ALA B C 1
ATOM 1522 O O . ALA B 1 49 ? 1.703 -5.52 -2.979 1 98.94 49 ALA B O 1
ATOM 1523 N N . GLY B 1 50 ? 3.498 -6.711 -3.535 1 98.94 50 GLY B N 1
ATOM 1524 C CA . GLY B 1 50 ? 3.291 -6.555 -4.965 1 98.94 50 GLY B CA 1
ATOM 1525 C C . GLY B 1 50 ? 1.976 -7.137 -5.445 1 98.94 50 GLY B C 1
ATOM 1526 O O . GLY B 1 50 ? 1.231 -6.484 -6.18 1 98.94 50 GLY B O 1
ATOM 1527 N N . ILE B 1 51 ? 1.681 -8.352 -5.043 1 98.94 51 ILE B N 1
ATOM 1528 C CA . ILE B 1 51 ? 0.47 -9.016 -5.516 1 98.94 51 ILE B CA 1
ATOM 1529 C C . ILE B 1 51 ? -0.76 -8.297 -4.965 1 98.94 51 ILE B C 1
ATOM 1531 O O . ILE B 1 51 ? -1.789 -8.211 -5.641 1 98.94 51 ILE B O 1
ATOM 1535 N N . GLU B 1 52 ? -0.667 -7.711 -3.717 1 98.81 52 GLU B N 1
ATOM 1536 C CA . GLU B 1 52 ? -1.793 -6.949 -3.186 1 98.81 52 GLU B CA 1
ATOM 1537 C C . GLU B 1 52 ? -2.014 -5.668 -3.98 1 98.81 52 GLU B C 1
ATOM 1539 O O . GLU B 1 52 ? -3.154 -5.246 -4.188 1 98.81 52 GLU B O 1
ATOM 1544 N N . ALA B 1 53 ? -0.906 -5.066 -4.41 1 98.81 53 ALA B N 1
ATOM 1545 C CA . ALA B 1 53 ? -1.038 -3.883 -5.254 1 98.81 53 ALA B CA 1
ATOM 1546 C C . ALA B 1 53 ? -1.688 -4.23 -6.59 1 98.81 53 ALA B C 1
ATOM 1548 O O . ALA B 1 53 ? -2.504 -3.467 -7.109 1 98.81 53 ALA B O 1
ATOM 1549 N N . ILE B 1 54 ? -1.34 -5.379 -7.176 1 98.75 54 ILE B N 1
ATOM 1550 C CA . ILE B 1 54 ? -1.938 -5.855 -8.422 1 98.75 54 ILE B CA 1
ATOM 1551 C C . ILE B 1 54 ? -3.441 -6.051 -8.227 1 98.75 54 ILE B C 1
ATOM 1553 O O . ILE B 1 54 ? -4.246 -5.574 -9.031 1 98.75 54 ILE B O 1
ATOM 1557 N N . ASN B 1 55 ? -3.805 -6.691 -7.145 1 98.62 55 ASN B N 1
ATOM 1558 C CA . ASN B 1 55 ? -5.211 -6.965 -6.871 1 98.62 55 ASN B CA 1
ATOM 1559 C C . ASN B 1 55 ? -5.988 -5.684 -6.59 1 98.62 55 ASN B C 1
ATOM 1561 O O . ASN B 1 55 ? -7.156 -5.562 -6.957 1 98.62 55 ASN B O 1
ATOM 1565 N N . LEU B 1 56 ? -5.348 -4.816 -5.926 1 98.25 56 LEU B N 1
ATOM 1566 C CA . LEU B 1 56 ? -5.957 -3.514 -5.684 1 98.25 56 LEU B CA 1
ATOM 1567 C C . LEU B 1 56 ? -6.254 -2.799 -7 1 98.25 56 LEU B C 1
ATOM 1569 O O . LEU B 1 56 ? -7.352 -2.277 -7.195 1 98.25 56 LEU B O 1
ATOM 1573 N N . GLN B 1 57 ? -5.301 -2.811 -7.914 1 97.06 57 GLN B N 1
ATOM 1574 C CA . GLN B 1 57 ? -5.453 -2.158 -9.211 1 97.06 57 GLN B CA 1
ATOM 1575 C C . GLN B 1 57 ? -6.559 -2.816 -10.031 1 97.06 57 GLN B C 1
ATOM 1577 O O . GLN B 1 57 ? -7.27 -2.141 -10.781 1 97.06 57 GLN B O 1
ATOM 1582 N N . ASN B 1 58 ? -6.637 -4.121 -9.875 1 96.62 58 ASN B N 1
ATOM 1583 C CA . ASN B 1 58 ? -7.668 -4.867 -10.594 1 96.62 58 ASN B CA 1
ATOM 1584 C C . ASN B 1 58 ? -9.062 -4.566 -10.047 1 96.62 58 ASN B C 1
ATOM 1586 O O . ASN B 1 58 ? -10.062 -4.805 -10.727 1 96.62 58 ASN B O 1
ATOM 1590 N N . GLY B 1 59 ? -9.078 -4.098 -8.836 1 96.56 59 GLY B N 1
ATOM 1591 C CA . GLY B 1 59 ? -10.352 -3.762 -8.219 1 96.56 59 GLY B CA 1
ATOM 1592 C C . GLY B 1 59 ? -10.961 -4.914 -7.441 1 96.56 59 GLY B C 1
ATOM 1593 O O . GLY B 1 59 ? -10.914 -6.062 -7.891 1 96.56 59 GLY B O 1
ATOM 1594 N N . TYR B 1 60 ? -11.531 -4.582 -6.328 1 95.38 60 TYR B N 1
ATOM 1595 C CA . TYR B 1 60 ? -12.219 -5.574 -5.504 1 95.38 60 TYR B CA 1
ATOM 1596 C C . TYR B 1 60 ? -13.664 -5.742 -5.949 1 95.38 60 TYR B C 1
ATOM 1598 O O . TYR B 1 60 ? -14.32 -4.773 -6.344 1 95.38 60 TYR B O 1
ATOM 1606 N N . GLY B 1 61 ? -14.07 -7.02 -5.883 1 93.56 61 GLY B N 1
ATOM 1607 C CA . GLY B 1 61 ? -15.445 -7.289 -6.273 1 93.56 61 GLY B CA 1
ATOM 1608 C C . GLY B 1 61 ? -15.852 -8.734 -6.047 1 93.56 61 GLY B C 1
ATOM 1609 O O . GLY B 1 61 ? -15 -9.609 -5.902 1 93.56 61 GLY B O 1
ATOM 1610 N N . GLU B 1 62 ? -17.172 -8.906 -6.109 1 90.19 62 GLU B N 1
ATOM 1611 C CA . GLU B 1 62 ? -17.734 -10.227 -5.84 1 90.19 62 GLU B CA 1
ATOM 1612 C C . GLU B 1 62 ? -17.625 -11.133 -7.062 1 90.19 62 GLU B C 1
ATOM 1614 O O . GLU B 1 62 ? -17.828 -12.344 -6.961 1 90.19 62 GLU B O 1
ATOM 1619 N N . THR B 1 63 ? -17.281 -10.617 -8.172 1 93.19 63 THR B N 1
ATOM 1620 C CA . THR B 1 63 ? -17.172 -11.438 -9.375 1 93.19 63 THR B CA 1
ATOM 1621 C C . THR B 1 63 ? -15.766 -11.391 -9.953 1 93.19 63 THR B C 1
ATOM 1623 O O . THR B 1 63 ? -15.477 -12.062 -10.938 1 93.19 63 THR B O 1
ATOM 1626 N N . ALA B 1 64 ? -14.977 -10.5 -9.375 1 95.94 64 ALA B N 1
ATOM 1627 C CA . ALA B 1 64 ? -13.578 -10.43 -9.812 1 95.94 64 ALA B CA 1
ATOM 1628 C C . ALA B 1 64 ? -12.75 -11.539 -9.18 1 95.94 64 ALA B C 1
ATOM 1630 O O . ALA B 1 64 ? -12.844 -11.789 -7.977 1 95.94 64 ALA B O 1
ATOM 1631 N N . LEU B 1 65 ? -12 -12.227 -9.977 1 97.88 65 LEU B N 1
ATOM 1632 C CA . LEU B 1 65 ? -11.148 -13.281 -9.438 1 97.88 65 LEU B CA 1
ATOM 1633 C C . LEU B 1 65 ? -9.844 -12.703 -8.898 1 97.88 65 LEU B C 1
ATOM 1635 O O . LEU B 1 65 ? -9.266 -11.797 -9.508 1 97.88 65 LEU B O 1
ATOM 1639 N N . ARG B 1 66 ? -9.43 -13.258 -7.812 1 98.38 66 ARG B N 1
ATOM 1640 C CA . ARG B 1 66 ? -8.18 -12.82 -7.195 1 98.38 66 ARG B CA 1
ATOM 1641 C C . ARG B 1 66 ? -6.977 -13.414 -7.922 1 98.38 66 ARG B C 1
ATOM 1643 O O . ARG B 1 66 ? -6.973 -14.594 -8.281 1 98.38 66 ARG B O 1
ATOM 1650 N N . GLU B 1 67 ? -5.973 -12.516 -8.195 1 98.62 67 GLU B N 1
ATOM 1651 C CA . GLU B 1 67 ? -4.688 -12.977 -8.711 1 98.62 67 GLU B CA 1
ATOM 1652 C C . GLU B 1 67 ? -3.797 -13.5 -7.594 1 98.62 67 GLU B C 1
ATOM 1654 O O . GLU B 1 67 ? -3.748 -12.922 -6.508 1 98.62 67 GLU B O 1
ATOM 1659 N N . VAL B 1 68 ? -3.139 -14.602 -7.848 1 98.81 68 VAL B N 1
ATOM 1660 C CA . VAL B 1 68 ? -2.164 -15.141 -6.906 1 98.81 68 VAL B CA 1
ATOM 1661 C C . VAL B 1 68 ? -0.821 -15.336 -7.605 1 98.81 68 VAL B C 1
ATOM 1663 O O . VAL B 1 68 ? -0.756 -15.383 -8.836 1 98.81 68 VAL B O 1
ATOM 1666 N N . ILE B 1 69 ? 0.215 -15.375 -6.82 1 98.81 69 ILE B N 1
ATOM 1667 C CA . ILE B 1 69 ? 1.558 -15.586 -7.352 1 98.81 69 ILE B CA 1
ATOM 1668 C C . ILE B 1 69 ? 1.767 -17.078 -7.648 1 98.81 69 ILE B C 1
ATOM 1670 O O . ILE B 1 69 ? 1.615 -17.922 -6.762 1 98.81 69 ILE B O 1
ATOM 1674 N N . SER B 1 70 ? 1.994 -17.375 -8.891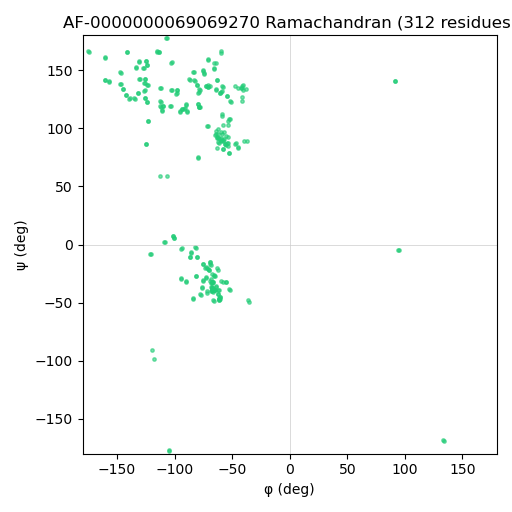 1 98.38 70 SER B N 1
ATOM 1675 C CA . SER B 1 70 ? 2.432 -18.719 -9.266 1 98.38 70 SER B CA 1
ATOM 1676 C C . SER B 1 70 ? 3.914 -18.922 -8.961 1 98.38 70 SER B C 1
ATOM 1678 O O . SER B 1 70 ? 4.312 -19.969 -8.438 1 98.38 70 SER B O 1
ATOM 1680 N N . LYS B 1 71 ? 4.676 -17.844 -9.328 1 97.94 71 LYS B N 1
ATOM 1681 C CA . LYS B 1 71 ? 6.125 -17.906 -9.172 1 97.94 71 LYS B CA 1
ATOM 1682 C C . LYS B 1 71 ? 6.746 -16.516 -9.156 1 97.94 71 LYS B C 1
ATOM 1684 O O . LYS B 1 71 ? 6.312 -15.633 -9.898 1 97.94 71 LYS B O 1
ATOM 1689 N N . VAL B 1 72 ? 7.816 -16.359 -8.242 1 98.75 72 VAL B N 1
ATOM 1690 C CA . VAL B 1 72 ? 8.703 -15.211 -8.375 1 98.75 72 VAL B CA 1
ATOM 1691 C C . VAL B 1 72 ? 9.859 -15.547 -9.312 1 98.75 72 VAL B C 1
ATOM 1693 O O . VAL B 1 72 ? 10.711 -16.375 -8.984 1 98.75 72 VAL B O 1
ATOM 1696 N N . LYS B 1 73 ? 9.922 -14.875 -10.445 1 98.69 73 LYS B N 1
ATOM 1697 C CA . LYS B 1 73 ? 10.875 -15.242 -11.484 1 98.69 73 LYS B CA 1
ATOM 1698 C C . LYS B 1 73 ? 12.242 -14.609 -11.219 1 98.69 73 LYS B C 1
ATOM 1700 O O . LYS B 1 73 ? 13.273 -15.25 -11.398 1 98.69 73 LYS B O 1
ATOM 1705 N N . ASN B 1 74 ? 12.227 -13.391 -10.93 1 98.56 74 ASN B N 1
ATOM 1706 C CA . ASN B 1 74 ? 13.438 -12.609 -10.742 1 98.56 74 ASN B CA 1
ATOM 1707 C C . ASN B 1 74 ? 13.25 -11.523 -9.68 1 98.56 74 ASN B C 1
ATOM 1709 O O . ASN B 1 74 ? 12.141 -11.031 -9.484 1 98.56 74 ASN B O 1
ATOM 1713 N N . ALA B 1 75 ? 14.367 -11.258 -8.992 1 98.88 75 ALA B N 1
ATOM 1714 C CA . ALA B 1 75 ? 14.352 -10.195 -7.992 1 98.88 75 ALA B CA 1
ATOM 1715 C C . ALA B 1 75 ? 15.695 -9.461 -7.953 1 98.88 75 ALA B C 1
ATOM 1717 O O . ALA B 1 75 ? 16.75 -10.094 -7.969 1 98.88 75 ALA B O 1
ATOM 1718 N N . THR B 1 76 ? 15.633 -8.141 -7.938 1 98.75 76 THR B N 1
ATOM 1719 C CA . THR B 1 76 ? 16.812 -7.328 -7.672 1 98.75 76 THR B CA 1
ATOM 1720 C C . THR B 1 76 ? 16.562 -6.387 -6.496 1 98.75 76 THR B C 1
ATOM 1722 O O . THR B 1 76 ? 15.414 -6.109 -6.148 1 98.75 76 THR B O 1
ATOM 1725 N N . GLU B 1 77 ? 17.625 -6 -5.844 1 98.31 77 GLU B N 1
ATOM 1726 C CA . GLU B 1 77 ? 17.578 -5.074 -4.715 1 98.31 77 GLU B CA 1
ATOM 1727 C C . GLU B 1 77 ? 18.516 -3.889 -4.938 1 98.31 77 GLU B C 1
ATOM 1729 O O . GLU B 1 77 ? 19.625 -4.055 -5.449 1 98.31 77 GLU B O 1
ATOM 1734 N N . GLN B 1 78 ? 18.094 -2.732 -4.598 1 97.5 78 GLN B N 1
ATOM 1735 C CA . GLN B 1 78 ? 18.875 -1.502 -4.605 1 97.5 78 GLN B CA 1
ATOM 1736 C C . GLN B 1 78 ? 18.656 -0.707 -3.32 1 97.5 78 GLN B C 1
ATOM 1738 O O . GLN B 1 78 ? 17.516 -0.442 -2.93 1 97.5 78 GLN B O 1
ATOM 1743 N N . VAL B 1 79 ? 19.859 -0.41 -2.639 1 95.5 79 VAL B N 1
ATOM 1744 C CA . VAL B 1 79 ? 19.734 0.391 -1.426 1 95.5 79 VAL B CA 1
ATOM 1745 C C . VAL B 1 79 ? 19.531 1.86 -1.793 1 95.5 79 VAL B C 1
ATOM 1747 O O . VAL B 1 79 ? 20.406 2.477 -2.41 1 95.5 79 VAL B O 1
ATOM 1750 N N . VAL B 1 80 ? 18.609 2.43 -1.512 1 91.5 80 VAL B N 1
ATOM 1751 C CA . VAL B 1 80 ? 18.344 3.859 -1.648 1 91.5 80 VAL B CA 1
ATOM 1752 C C . VAL B 1 80 ? 18.109 4.477 -0.273 1 91.5 80 VAL B C 1
ATOM 1754 O O . VAL B 1 80 ? 18.953 4.367 0.622 1 91.5 80 VAL B O 1
ATOM 1757 N N . ASN B 1 81 ? 17.203 4.844 0.527 1 89.75 81 ASN B N 1
ATOM 1758 C CA . ASN B 1 81 ? 16.703 5.07 1.875 1 89.75 81 ASN B CA 1
ATOM 1759 C C . ASN B 1 81 ? 15.68 4.012 2.277 1 89.75 81 ASN B C 1
ATOM 1761 O O . ASN B 1 81 ? 14.547 4.34 2.648 1 89.75 81 ASN B O 1
ATOM 1765 N N . GLY B 1 82 ? 16.141 2.904 2.238 1 95.88 82 GLY B N 1
ATOM 1766 C CA . GLY B 1 82 ? 15.414 1.64 2.291 1 95.88 82 GLY B CA 1
ATOM 1767 C C . GLY B 1 82 ? 15.875 0.646 1.242 1 95.88 82 GLY B C 1
ATOM 1768 O O . GLY B 1 82 ? 16.969 0.79 0.681 1 95.88 82 GLY B O 1
ATOM 1769 N N . ASP B 1 83 ? 15.148 -0.369 1.097 1 97.69 83 ASP B N 1
ATOM 1770 C CA . ASP B 1 83 ? 15.461 -1.354 0.066 1 97.69 83 ASP B CA 1
ATOM 1771 C C . ASP B 1 83 ? 14.406 -1.357 -1.032 1 97.69 83 ASP B C 1
ATOM 1773 O O . ASP B 1 83 ? 13.234 -1.631 -0.769 1 97.69 83 ASP B O 1
ATOM 1777 N N . LEU B 1 84 ? 14.883 -1.042 -2.203 1 98.25 84 LEU B N 1
ATOM 1778 C CA . LEU B 1 84 ? 14 -1.099 -3.367 1 98.25 84 LEU B CA 1
ATOM 1779 C C . LEU B 1 84 ? 14.109 -2.449 -4.066 1 98.25 84 LEU B C 1
ATOM 1781 O O . LEU B 1 84 ? 15.188 -2.822 -4.543 1 98.25 84 LEU B O 1
ATOM 1785 N N . PHE B 1 85 ? 12.992 -3.18 -4.082 1 98.75 85 PHE B N 1
ATOM 1786 C CA . PHE B 1 85 ? 12.945 -4.469 -4.758 1 98.75 85 PHE B CA 1
ATOM 1787 C C . PHE B 1 85 ? 12.219 -4.352 -6.094 1 98.75 85 PHE B C 1
ATOM 1789 O O . PHE B 1 85 ? 11.156 -3.74 -6.176 1 98.75 85 PHE B O 1
ATOM 1796 N N . ARG B 1 86 ? 12.805 -4.906 -7.09 1 98.88 86 ARG B N 1
ATOM 1797 C CA . ARG B 1 86 ? 12.164 -5.082 -8.391 1 98.88 86 ARG B CA 1
ATOM 1798 C C . ARG B 1 86 ? 11.914 -6.555 -8.688 1 98.88 86 ARG B C 1
ATOM 1800 O O . ARG B 1 86 ? 12.844 -7.371 -8.641 1 98.88 86 ARG B O 1
ATOM 1807 N N . LEU B 1 87 ? 10.688 -6.855 -8.93 1 98.94 87 LEU B N 1
ATOM 1808 C CA . LEU B 1 87 ? 10.289 -8.258 -8.977 1 98.94 87 LEU B CA 1
ATOM 1809 C C . LEU B 1 87 ? 9.578 -8.57 -10.281 1 98.94 87 LEU B C 1
ATOM 1811 O O . LEU B 1 87 ? 8.672 -7.84 -10.695 1 98.94 87 LEU B O 1
ATOM 1815 N N . ASP B 1 88 ? 9.945 -9.625 -10.93 1 98.94 88 ASP B N 1
ATOM 1816 C CA . ASP B 1 88 ? 9.164 -10.266 -11.977 1 98.94 88 ASP B CA 1
ATOM 1817 C C . ASP B 1 88 ? 8.336 -11.422 -11.414 1 98.94 88 ASP B C 1
ATOM 1819 O O . ASP B 1 88 ? 8.883 -12.445 -11 1 98.94 88 ASP B O 1
ATOM 1823 N N . LEU B 1 89 ? 7.078 -11.203 -11.492 1 98.94 89 LEU B N 1
ATOM 1824 C CA . LEU B 1 89 ? 6.145 -12.164 -10.922 1 98.94 89 LEU B CA 1
ATOM 1825 C C . LEU B 1 89 ? 5.336 -12.859 -12.016 1 98.94 89 LEU B C 1
ATOM 1827 O O . LEU B 1 89 ? 4.875 -12.211 -12.953 1 98.94 89 LEU B O 1
ATOM 1831 N N . GLU B 1 90 ? 5.223 -14.102 -11.906 1 98.69 90 GLU B N 1
ATOM 1832 C CA . GLU B 1 90 ? 4.18 -14.836 -12.617 1 98.69 90 GLU B CA 1
ATOM 1833 C C . GLU B 1 90 ? 2.912 -14.945 -11.773 1 98.69 90 GLU B C 1
ATOM 1835 O O . GLU B 1 90 ? 2.936 -15.508 -10.68 1 98.69 90 GLU B O 1
ATOM 1840 N N . VAL B 1 91 ? 1.855 -14.414 -12.312 1 98.75 91 VAL B N 1
ATOM 1841 C CA . VAL B 1 91 ? 0.605 -14.359 -11.562 1 98.75 91 VAL B CA 1
ATOM 1842 C C . VAL B 1 91 ? -0.539 -14.891 -12.422 1 98.75 91 VAL B C 1
ATOM 1844 O O . VAL B 1 91 ? -0.419 -14.969 -13.641 1 98.75 91 VAL B O 1
ATOM 1847 N N . GLY B 1 92 ? -1.587 -15.312 -11.742 1 98.38 92 GLY B N 1
ATOM 1848 C CA . GLY B 1 92 ? -2.775 -15.766 -12.445 1 98.38 92 GLY B CA 1
ATOM 1849 C C . GLY B 1 92 ? -4.02 -15.773 -11.578 1 98.38 92 GLY B C 1
ATOM 1850 O O . GLY B 1 92 ? -3.928 -15.727 -10.352 1 98.38 92 GLY B O 1
ATOM 1851 N N . PRO B 1 93 ? -5.18 -15.789 -12.281 1 98.12 93 PRO B N 1
ATOM 1852 C CA . PRO B 1 93 ? -6.426 -15.836 -11.508 1 98.12 93 PRO B CA 1
ATOM 1853 C C . PRO B 1 93 ? -6.555 -17.109 -10.68 1 98.12 93 PRO B C 1
ATOM 1855 O O . PRO B 1 93 ? -6.145 -18.188 -11.125 1 98.12 93 PRO B O 1
ATOM 1858 N N . SER B 1 94 ? -7.082 -16.953 -9.5 1 98.56 94 SER B N 1
ATOM 1859 C CA . SER B 1 94 ? -7.297 -18.062 -8.586 1 98.56 94 SER B CA 1
ATOM 1860 C C . SER B 1 94 ? -8.773 -18.453 -8.531 1 98.56 94 SER B C 1
ATOM 1862 O O . SER B 1 94 ? -9.602 -17.875 -9.227 1 98.56 94 SER B O 1
ATOM 1864 N N . GLU B 1 95 ? -9.086 -19.406 -7.695 1 97.94 95 GLU B N 1
ATOM 1865 C CA . GLU B 1 95 ? -10.453 -19.875 -7.488 1 97.94 95 GLU B CA 1
ATOM 1866 C C . GLU B 1 95 ? -11.203 -18.953 -6.516 1 97.94 95 GLU B C 1
ATOM 1868 O O . GLU B 1 95 ? -12.391 -19.156 -6.27 1 97.94 95 GLU B O 1
ATOM 1873 N N . CYS B 1 96 ? -10.578 -18 -5.988 1 97.88 96 CYS B N 1
ATOM 1874 C CA . CYS B 1 96 ? -11.188 -17.109 -5.012 1 97.88 96 CYS B CA 1
ATOM 1875 C C . CYS B 1 96 ? -11.57 -15.773 -5.652 1 97.88 96 CYS B C 1
ATOM 1877 O O . CYS B 1 96 ? -10.961 -15.359 -6.637 1 97.88 96 CYS B O 1
ATOM 1879 N N . PHE B 1 97 ? -12.523 -15.078 -5.039 1 97.69 97 PHE B N 1
ATOM 1880 C CA . PHE B 1 97 ? -12.898 -13.742 -5.461 1 97.69 97 PHE B CA 1
ATOM 1881 C C . PHE B 1 97 ? -11.969 -12.695 -4.852 1 97.69 97 PHE B C 1
ATOM 1883 O O . PHE B 1 97 ? -11.43 -12.906 -3.764 1 97.69 97 PHE B O 1
ATOM 1890 N N . ASN B 1 98 ? -11.797 -11.641 -5.633 1 97.94 98 ASN B N 1
ATOM 1891 C CA . ASN B 1 98 ? -10.961 -10.547 -5.156 1 97.94 98 ASN B CA 1
ATOM 1892 C C . ASN B 1 98 ? -11.711 -9.648 -4.176 1 97.94 98 ASN B C 1
ATOM 1894 O O . ASN B 1 98 ? -12.023 -8.5 -4.492 1 97.94 98 ASN B O 1
ATOM 1898 N N . THR B 1 99 ? -11.898 -10.164 -2.918 1 96.19 99 THR B N 1
ATOM 1899 C CA . THR B 1 99 ? -12.602 -9.438 -1.871 1 96.19 99 THR B CA 1
ATOM 1900 C C . THR B 1 99 ? -11.664 -9.102 -0.717 1 96.19 99 THR B C 1
ATOM 1902 O O . THR B 1 99 ? -10.57 -9.664 -0.616 1 96.19 99 THR B O 1
ATOM 1905 N N . ILE B 1 100 ? -12.094 -8.227 0.124 1 94.06 100 ILE B N 1
ATOM 1906 C CA . ILE B 1 100 ? -11.305 -7.809 1.276 1 94.06 100 ILE B CA 1
ATOM 1907 C C . ILE B 1 100 ? -10.977 -9.016 2.148 1 94.06 100 ILE B C 1
ATOM 1909 O O . ILE B 1 100 ? -9.883 -9.109 2.711 1 94.06 100 ILE B O 1
ATOM 1913 N N . MET B 1 101 ? -11.891 -9.984 2.182 1 92.69 101 MET B N 1
ATOM 1914 C CA . MET B 1 101 ? -11.727 -11.164 3.029 1 92.69 101 MET B CA 1
ATOM 1915 C C . MET B 1 101 ? -10.547 -12.008 2.561 1 92.69 101 MET B C 1
ATOM 1917 O O . MET B 1 101 ? -9.891 -12.672 3.367 1 92.69 101 MET B O 1
ATOM 1921 N N . ASN B 1 102 ? -10.25 -11.891 1.297 1 96 102 ASN B N 1
ATOM 1922 C CA . ASN B 1 102 ? -9.234 -12.781 0.732 1 96 102 ASN B CA 1
ATOM 1923 C C . ASN B 1 102 ? -7.891 -12.078 0.582 1 96 102 ASN B C 1
ATOM 1925 O O . ASN B 1 102 ? -6.957 -12.633 0.004 1 96 102 ASN B O 1
ATOM 1929 N N . ILE B 1 103 ? -7.781 -10.82 1.11 1 97 103 ILE B N 1
ATOM 1930 C CA . ILE B 1 103 ? -6.496 -10.133 1.118 1 97 103 ILE B CA 1
ATOM 1931 C C . ILE B 1 103 ? -5.484 -10.93 1.932 1 97 103 ILE B C 1
ATOM 1933 O O . ILE B 1 103 ? -5.793 -11.406 3.027 1 97 103 ILE B O 1
ATOM 1937 N N . GLY B 1 104 ? -4.289 -11.172 1.361 1 96.44 104 GLY B N 1
ATOM 1938 C CA . GLY B 1 104 ? -3.217 -11.867 2.051 1 96.44 104 GLY B CA 1
ATOM 1939 C C . GLY B 1 104 ? -3.189 -13.359 1.764 1 96.44 104 GLY B C 1
ATOM 1940 O O . GLY B 1 104 ? -2.271 -14.062 2.189 1 96.44 104 GLY B O 1
ATOM 1941 N N . THR B 1 105 ? -4.141 -13.859 1.033 1 95.94 105 THR B N 1
ATOM 1942 C CA . THR B 1 105 ? -4.16 -15.289 0.734 1 95.94 105 THR B CA 1
ATOM 1943 C C . THR B 1 105 ? -3.115 -15.633 -0.322 1 95.94 105 THR B C 1
ATOM 1945 O O . THR B 1 105 ? -2.762 -14.789 -1.15 1 95.94 105 THR B O 1
ATOM 1948 N N . THR B 1 106 ? -2.629 -16.828 -0.218 1 96.75 106 THR B N 1
ATOM 1949 C CA . THR B 1 106 ? -1.656 -17.344 -1.176 1 96.75 106 THR B CA 1
ATOM 1950 C C . THR B 1 106 ? -2.297 -18.391 -2.092 1 96.75 106 THR B C 1
ATOM 1952 O O . THR B 1 106 ? -3.469 -18.734 -1.926 1 96.75 106 THR B O 1
ATOM 1955 N N . ALA B 1 107 ? -1.518 -18.875 -3.016 1 97.25 107 ALA B N 1
ATOM 1956 C CA . ALA B 1 107 ? -1.977 -19.922 -3.936 1 97.25 107 ALA B CA 1
ATOM 1957 C C . ALA B 1 107 ? -2.34 -21.188 -3.184 1 97.25 107 ALA B C 1
ATOM 1959 O O . ALA B 1 107 ? -3.078 -22.031 -3.699 1 97.25 107 ALA B O 1
ATOM 1960 N N . ALA B 1 108 ? -1.805 -21.375 -1.95 1 96.62 108 ALA B N 1
ATOM 1961 C CA . ALA B 1 108 ? -2.156 -22.531 -1.128 1 96.62 108 ALA B CA 1
ATOM 1962 C C . ALA B 1 108 ? -3.615 -22.469 -0.688 1 96.62 108 ALA B C 1
ATOM 1964 O O . ALA B 1 108 ? -4.324 -23.484 -0.711 1 96.62 108 ALA B O 1
ATOM 1965 N N . ALA B 1 109 ? -4.109 -21.312 -0.324 1 96.56 109 ALA B N 1
ATOM 1966 C CA . ALA B 1 109 ? -5.473 -21.109 0.158 1 96.56 109 ALA B CA 1
ATOM 1967 C C . ALA B 1 109 ? -6.422 -20.797 -0.997 1 96.56 109 ALA B C 1
ATOM 1969 O O . ALA B 1 109 ? -7.609 -21.125 -0.935 1 96.56 109 ALA B O 1
ATOM 1970 N N . CYS B 1 110 ? -5.922 -20.172 -1.983 1 98.06 110 CYS B N 1
ATOM 1971 C CA . CYS B 1 110 ? -6.652 -19.828 -3.199 1 98.06 110 CYS B CA 1
ATOM 1972 C C . CYS B 1 110 ? -5.93 -20.359 -4.434 1 98.06 110 CYS B C 1
ATOM 1974 O O . CYS B 1 110 ? -5.238 -19.594 -5.121 1 98.06 110 CYS B O 1
ATOM 1976 N N . PRO B 1 111 ? -6.18 -21.578 -4.805 1 98.12 111 PRO B N 1
ATOM 1977 C CA . PRO B 1 111 ? -5.414 -22.188 -5.895 1 98.12 111 PRO B CA 1
ATOM 1978 C C . PRO B 1 111 ? -5.652 -21.516 -7.242 1 98.12 111 PRO B C 1
ATOM 1980 O O . PRO B 1 111 ? -6.75 -21.016 -7.496 1 98.12 111 PRO B O 1
ATOM 1983 N N . LEU B 1 112 ? -4.637 -21.578 -8.078 1 98.25 112 LEU B N 1
ATOM 1984 C CA . LEU B 1 112 ? -4.715 -21.094 -9.453 1 98.25 112 LEU B CA 1
ATOM 1985 C C . LE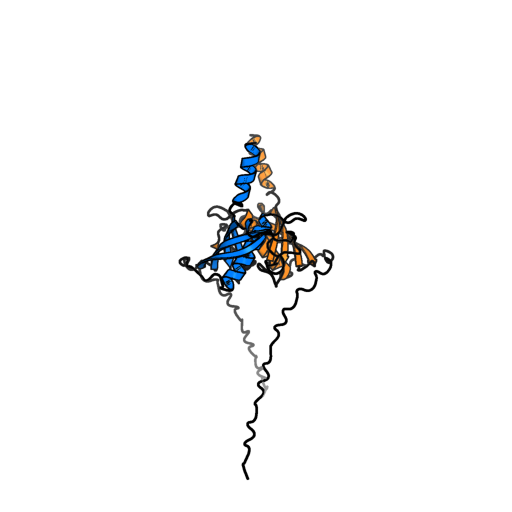U B 1 112 ? -5.824 -21.812 -10.219 1 98.25 112 LEU B C 1
ATOM 1987 O O . LEU B 1 112 ? -5.977 -23.031 -10.102 1 98.25 112 LEU B O 1
ATOM 1991 N N . LEU B 1 113 ? -6.594 -21.078 -10.961 1 97.5 113 LEU B N 1
ATOM 1992 C CA . LEU B 1 113 ? -7.629 -21.656 -11.805 1 97.5 113 LEU B CA 1
ATOM 1993 C C . LEU B 1 113 ? -7.012 -22.5 -12.914 1 97.5 113 LEU B C 1
ATOM 1995 O O . LEU B 1 113 ? -7.504 -23.594 -13.227 1 97.5 113 LEU B O 1
ATOM 1999 N N . SER B 1 114 ? -6.027 -21.922 -13.578 1 96.25 114 SER B N 1
ATOM 2000 C CA . SER B 1 114 ? -5.348 -22.609 -14.672 1 96.25 114 SER B CA 1
ATOM 2001 C C . SER B 1 114 ? -3.955 -22.031 -14.898 1 96.25 114 SER B C 1
ATOM 2003 O O . SER B 1 114 ? -3.76 -20.812 -14.844 1 96.25 114 SER B O 1
ATOM 2005 N N . THR B 1 115 ? -3.016 -22.922 -15.188 1 95.56 115 THR B N 1
ATOM 2006 C CA . THR B 1 115 ? -1.661 -22.484 -15.5 1 95.56 115 THR B CA 1
ATOM 2007 C C . THR B 1 115 ? -1.626 -21.75 -16.844 1 95.56 115 THR B C 1
ATOM 2009 O O . THR B 1 115 ? -0.673 -21.031 -17.141 1 95.56 115 THR B O 1
ATOM 2012 N N . LYS B 1 116 ? -2.646 -21.906 -17.656 1 95.56 116 LYS B N 1
ATOM 2013 C CA . LYS B 1 116 ? -2.717 -21.297 -18.984 1 95.56 116 LYS B CA 1
ATOM 2014 C C . LYS B 1 116 ? -3.02 -19.797 -18.875 1 95.56 116 LYS B C 1
ATOM 2016 O O . LYS B 1 116 ? -2.844 -19.062 -19.844 1 95.56 116 LYS B O 1
ATOM 2021 N N . LEU B 1 117 ? -3.488 -19.406 -17.734 1 96.56 117 LEU B N 1
ATOM 2022 C CA . LEU B 1 117 ? -3.914 -18.016 -17.562 1 96.56 117 LEU B CA 1
ATOM 2023 C C . LEU B 1 117 ? -2.846 -17.203 -16.844 1 96.56 117 LEU B C 1
ATOM 2025 O O . LEU B 1 117 ? -3.057 -16.031 -16.531 1 96.56 117 LEU B O 1
ATOM 2029 N N . VAL B 1 118 ? -1.723 -17.859 -16.625 1 97.62 118 VAL B N 1
ATOM 2030 C CA . VAL B 1 118 ? -0.618 -17.203 -15.93 1 97.62 118 VAL B CA 1
ATOM 2031 C C . VAL B 1 118 ? 0.03 -16.172 -16.844 1 97.62 118 VAL B C 1
ATOM 2033 O O . VAL B 1 118 ? 0.222 -16.422 -18.031 1 97.62 118 VAL B O 1
ATOM 2036 N N . HIS B 1 119 ? 0.34 -14.992 -16.344 1 98.25 119 HIS B N 1
ATOM 2037 C CA . HIS B 1 119 ? 0.985 -13.898 -17.062 1 98.25 119 HIS B CA 1
ATOM 2038 C C . HIS B 1 119 ? 1.992 -13.172 -16.172 1 98.25 119 HIS B C 1
ATOM 2040 O O . HIS B 1 119 ? 2.037 -13.398 -14.961 1 98.25 119 HIS B O 1
ATOM 2046 N N . THR B 1 120 ? 2.859 -12.352 -16.75 1 98.44 120 THR B N 1
ATOM 2047 C CA . THR B 1 120 ? 3.969 -11.742 -16.031 1 98.44 120 THR B CA 1
ATOM 2048 C C . THR B 1 120 ? 3.617 -10.328 -15.594 1 98.44 120 THR B C 1
ATOM 2050 O O . THR B 1 120 ? 3.055 -9.555 -16.375 1 98.44 120 THR B O 1
ATOM 2053 N N . CYS B 1 121 ? 3.895 -10.031 -14.352 1 98.81 121 CYS B N 1
ATOM 2054 C CA . CYS B 1 121 ? 3.787 -8.68 -13.82 1 98.81 121 CYS B CA 1
ATOM 2055 C C . CYS B 1 121 ? 5.109 -8.227 -13.219 1 98.81 121 CYS B C 1
ATOM 2057 O O . CYS B 1 121 ? 5.832 -9.023 -12.617 1 98.81 121 CYS B O 1
ATOM 2059 N N . PHE B 1 122 ? 5.434 -6.977 -13.516 1 98.94 122 PHE B N 1
ATOM 2060 C CA . PHE B 1 122 ? 6.559 -6.289 -12.891 1 98.94 122 PHE B CA 1
ATOM 2061 C C . PHE B 1 122 ? 6.078 -5.398 -11.75 1 98.94 122 PHE B C 1
ATOM 2063 O O . PHE B 1 122 ? 5.105 -4.656 -11.906 1 98.94 122 PHE B O 1
ATOM 2070 N N . THR B 1 123 ? 6.758 -5.543 -10.5 1 98.94 123 THR B N 1
ATOM 2071 C CA . THR B 1 123 ? 6.445 -4.652 -9.391 1 98.94 123 THR B CA 1
ATOM 2072 C C . THR B 1 123 ? 7.719 -4.059 -8.797 1 98.94 123 THR B C 1
ATOM 2074 O O . THR B 1 123 ? 8.766 -4.715 -8.773 1 98.94 123 THR B O 1
ATOM 2077 N N . GLU B 1 124 ? 7.691 -2.816 -8.398 1 98.81 124 GLU B N 1
ATOM 2078 C CA . GLU B 1 124 ? 8.703 -2.137 -7.598 1 98.81 124 GLU B CA 1
ATOM 2079 C C . GLU B 1 124 ? 8.188 -1.848 -6.191 1 98.81 124 GLU B C 1
ATOM 2081 O O . GLU B 1 124 ? 7.215 -1.113 -6.02 1 98.81 124 GLU B O 1
ATOM 2086 N N . VAL B 1 125 ? 8.891 -2.438 -5.227 1 98.88 125 VAL B N 1
ATOM 2087 C CA . VAL B 1 125 ? 8.414 -2.334 -3.85 1 98.88 125 VAL B CA 1
ATOM 2088 C C . VAL B 1 125 ? 9.508 -1.727 -2.971 1 98.88 125 VAL B C 1
ATOM 2090 O O . VAL B 1 125 ? 10.641 -2.219 -2.945 1 98.88 125 VAL B O 1
ATOM 2093 N N . LEU B 1 126 ? 9.18 -0.618 -2.316 1 98.62 126 LEU B N 1
ATOM 2094 C CA . LEU B 1 126 ? 10.078 0.014 -1.356 1 98.62 126 LEU B CA 1
ATOM 2095 C C . LEU B 1 126 ? 9.828 -0.513 0.052 1 98.62 126 LEU B C 1
ATOM 2097 O O . LEU B 1 126 ? 8.719 -0.379 0.58 1 98.62 126 LEU B O 1
ATOM 2101 N N . ALA B 1 127 ? 10.812 -1.144 0.621 1 98.5 127 ALA B N 1
ATOM 2102 C CA . ALA B 1 127 ? 10.734 -1.647 1.989 1 98.5 127 ALA B CA 1
ATOM 2103 C C . ALA B 1 127 ? 11.523 -0.757 2.945 1 98.5 127 ALA B C 1
ATOM 2105 O O . ALA B 1 127 ? 12.727 -0.543 2.756 1 98.5 127 ALA B O 1
ATOM 2106 N N . ARG B 1 128 ? 10.82 -0.226 3.863 1 97.5 128 ARG B N 1
ATOM 2107 C CA . ARG B 1 128 ? 11.391 0.625 4.902 1 97.5 128 ARG B CA 1
ATOM 2108 C C . ARG B 1 128 ? 10.766 0.324 6.262 1 97.5 128 ARG B C 1
ATOM 2110 O O . ARG B 1 128 ? 9.539 0.398 6.418 1 97.5 128 ARG B O 1
ATOM 2117 N N . ASN B 1 129 ? 11.539 0.027 7.305 1 94.69 129 ASN B N 1
ATOM 2118 C CA . ASN B 1 129 ? 11 -0.431 8.578 1 94.69 129 ASN B CA 1
ATOM 2119 C C . ASN B 1 129 ? 10.609 0.74 9.477 1 94.69 129 ASN B 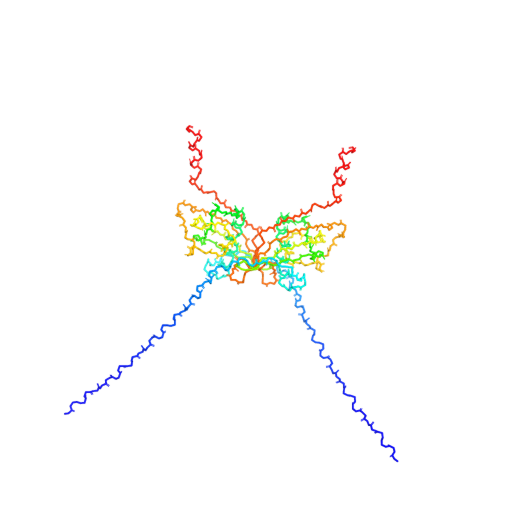C 1
ATOM 2121 O O . ASN B 1 129 ? 9.969 0.55 10.508 1 94.69 129 ASN B O 1
ATOM 2125 N N . TRP B 1 130 ? 10.93 2.02 9.07 1 95.12 130 TRP B N 1
ATOM 2126 C CA . TRP B 1 130 ? 10.641 3.178 9.906 1 95.12 130 TRP B CA 1
ATOM 2127 C C . TRP B 1 130 ? 9.508 4.008 9.32 1 95.12 130 TRP B C 1
ATOM 2129 O O . TRP B 1 130 ? 9.18 5.078 9.836 1 95.12 130 TRP B O 1
ATOM 2139 N N . THR B 1 131 ? 8.969 3.52 8.203 1 96.88 131 THR B N 1
ATOM 2140 C CA . THR B 1 131 ? 7.809 4.191 7.625 1 96.88 131 THR B CA 1
ATOM 2141 C C . THR B 1 131 ? 6.574 3.299 7.695 1 96.88 131 THR B C 1
ATOM 2143 O O . THR B 1 131 ? 6.684 2.094 7.934 1 96.88 131 THR B O 1
ATOM 2146 N N . VAL B 1 132 ? 5.359 3.916 7.469 1 97.5 132 VAL B N 1
ATOM 2147 C CA . VAL B 1 132 ? 4.102 3.199 7.285 1 97.5 132 VAL B CA 1
ATOM 2148 C C . VAL B 1 132 ? 3.447 3.633 5.977 1 97.5 132 VAL B C 1
ATOM 2150 O O . VAL B 1 132 ? 3.236 4.828 5.746 1 97.5 132 VAL B O 1
ATOM 2153 N N . PRO B 1 133 ? 3.174 2.611 5.199 1 98.31 133 PRO B N 1
ATOM 2154 C CA . PRO B 1 133 ? 3.41 1.172 5.34 1 98.31 133 PRO B CA 1
ATOM 2155 C C . PRO B 1 133 ? 4.887 0.801 5.211 1 98.31 133 PRO B C 1
ATOM 2157 O O . PRO B 1 133 ? 5.66 1.541 4.598 1 98.31 133 PRO B O 1
ATOM 2160 N N . HIS B 1 134 ? 5.281 -0.345 5.719 1 98.44 134 HIS B N 1
ATOM 2161 C CA . HIS B 1 134 ? 6.656 -0.836 5.652 1 98.44 134 HIS B CA 1
ATOM 2162 C C . HIS B 1 134 ? 7.004 -1.297 4.242 1 98.44 134 HIS B C 1
ATOM 2164 O O . HIS B 1 134 ? 8.18 -1.358 3.877 1 98.44 134 HIS B O 1
ATOM 2170 N N . HIS B 1 135 ? 6.047 -1.729 3.5 1 98.75 135 HIS B N 1
ATOM 2171 C CA . HIS B 1 135 ? 6.184 -2.133 2.105 1 98.75 135 HIS B CA 1
ATOM 2172 C C . HIS B 1 135 ? 5.246 -1.336 1.206 1 98.75 135 HIS B C 1
ATOM 2174 O O . HIS B 1 135 ? 4.027 -1.528 1.248 1 98.75 135 HIS B O 1
ATOM 2180 N N . LEU B 1 136 ? 5.793 -0.438 0.46 1 98.81 136 LEU B N 1
ATOM 2181 C CA . LEU B 1 136 ? 5.031 0.412 -0.448 1 98.81 136 LEU B CA 1
ATOM 2182 C C . LEU B 1 136 ? 5.332 0.064 -1.901 1 98.81 136 LEU B C 1
ATOM 2184 O O . LEU B 1 136 ? 6.477 0.173 -2.346 1 98.81 136 LEU B O 1
ATOM 2188 N N . THR B 1 137 ? 4.312 -0.418 -2.594 1 98.88 137 THR B N 1
ATOM 2189 C CA . THR B 1 137 ? 4.496 -0.709 -4.012 1 98.88 137 THR B CA 1
ATOM 2190 C C . THR B 1 137 ? 4.406 0.568 -4.84 1 98.88 137 THR B C 1
ATOM 2192 O O . THR B 1 137 ? 3.367 1.229 -4.863 1 98.88 137 THR B O 1
ATOM 2195 N N . LEU B 1 138 ? 5.477 0.826 -5.539 1 98.31 138 LEU B N 1
ATOM 2196 C CA . LEU B 1 138 ? 5.605 2.092 -6.254 1 98.31 138 LEU B CA 1
ATOM 2197 C C . LEU B 1 138 ? 5.145 1.946 -7.703 1 98.31 138 LEU B C 1
ATOM 2199 O O . LEU B 1 138 ? 4.719 2.924 -8.32 1 98.31 138 LEU B O 1
ATOM 2203 N N . ASN B 1 139 ? 5.289 0.774 -8.258 1 98.06 139 ASN B N 1
ATOM 2204 C CA . ASN B 1 139 ? 4.961 0.521 -9.656 1 98.06 139 ASN B CA 1
ATOM 2205 C C . ASN B 1 139 ? 4.43 -0.895 -9.859 1 98.06 139 ASN B C 1
ATOM 2207 O O . ASN B 1 139 ? 4.906 -1.838 -9.227 1 98.06 139 ASN B O 1
ATOM 2211 N N . VAL B 1 140 ? 3.436 -0.972 -10.656 1 98.62 140 VAL B N 1
ATOM 2212 C CA . VAL B 1 140 ? 2.883 -2.238 -11.125 1 98.62 140 VAL B CA 1
ATOM 2213 C C . VAL B 1 140 ? 2.697 -2.195 -12.641 1 98.62 140 VAL B C 1
ATOM 2215 O O . VAL B 1 140 ? 2.133 -1.239 -13.18 1 98.62 140 VAL B O 1
ATOM 2218 N N . SER B 1 141 ? 3.152 -3.154 -13.328 1 98.56 141 SER B N 1
ATOM 2219 C CA . SER B 1 141 ? 2.922 -3.342 -14.758 1 98.56 141 SE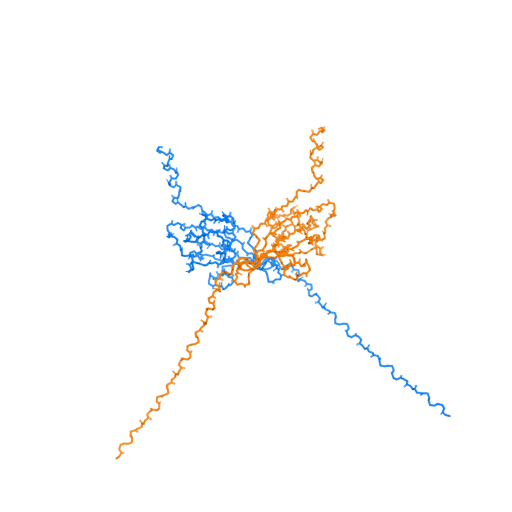R B CA 1
ATOM 2220 C C . SER B 1 141 ? 2.742 -4.816 -15.102 1 98.56 141 SER B C 1
ATOM 2222 O O . SER B 1 141 ? 3.561 -5.652 -14.711 1 98.56 141 SER B O 1
ATOM 2224 N N . CYS B 1 142 ? 1.652 -5.055 -15.805 1 98.5 142 CYS B N 1
ATOM 2225 C CA . CYS B 1 142 ? 1.38 -6.453 -16.125 1 98.5 142 CYS B CA 1
ATOM 2226 C C . CYS B 1 142 ? 1.201 -6.637 -17.625 1 98.5 142 CYS B C 1
ATOM 2228 O O . CYS B 1 142 ? 0.595 -5.797 -18.297 1 98.5 142 CYS B O 1
ATOM 2230 N N . ASP B 1 143 ? 1.709 -7.738 -18.094 1 96.75 143 ASP B N 1
ATOM 2231 C CA . ASP B 1 143 ? 1.466 -8.164 -19.469 1 96.75 143 ASP B CA 1
ATOM 2232 C C . ASP B 1 143 ? 0.051 -8.711 -19.641 1 96.75 143 ASP B C 1
ATOM 2234 O O . ASP B 1 143 ? -0.512 -9.281 -18.703 1 96.75 143 ASP B O 1
ATOM 2238 N N . PRO B 1 144 ? -0.482 -8.469 -20.891 1 92.5 144 PRO B N 1
ATOM 2239 C CA . PRO B 1 144 ? -1.773 -9.125 -21.125 1 92.5 144 PRO B CA 1
ATOM 2240 C C . PRO B 1 144 ? -1.671 -10.648 -21.141 1 92.5 144 PRO B C 1
ATOM 2242 O O . PRO B 1 144 ? -0.591 -11.195 -21.391 1 92.5 144 PRO B O 1
ATOM 2245 N N . ILE B 1 145 ? -2.738 -11.172 -20.875 1 88.31 145 ILE B N 1
ATOM 2246 C CA . ILE B 1 145 ? -2.777 -12.625 -20.938 1 88.31 145 ILE B CA 1
ATOM 2247 C C . ILE B 1 145 ? -2.705 -13.086 -22.391 1 88.31 145 ILE B C 1
ATOM 2249 O O . ILE B 1 145 ? -3.422 -12.562 -23.25 1 88.31 145 ILE B O 1
ATOM 2253 N N . SER B 1 146 ? -1.562 -13.57 -22.938 1 71.12 146 SER B N 1
ATOM 2254 C CA . SER B 1 146 ? -1.26 -13.922 -24.328 1 71.12 146 SER B CA 1
ATOM 2255 C C . SER B 1 146 ? -2.473 -14.531 -25.016 1 71.12 146 SER B C 1
ATOM 2257 O O . SER B 1 146 ? -2.76 -14.203 -26.172 1 71.12 146 SER B O 1
ATOM 2259 N N . GLY B 1 147 ? -3.227 -15.484 -24.5 1 57.12 147 GLY B N 1
ATOM 2260 C CA . GLY B 1 147 ? -4.277 -16.125 -25.281 1 57.12 147 GLY B CA 1
ATOM 2261 C C . GLY B 1 147 ? -5.484 -15.234 -25.5 1 57.12 147 GLY B C 1
ATOM 2262 O O . GLY B 1 147 ? -6.449 -15.633 -26.156 1 57.12 147 GLY B O 1
ATOM 2263 N N . LYS B 1 148 ? -5.645 -14.211 -24.688 1 53.16 148 LYS B N 1
ATOM 2264 C CA . LYS B 1 148 ? -6.828 -13.422 -25.016 1 53.16 148 LYS B CA 1
ATOM 2265 C C . LYS B 1 148 ? -6.645 -12.68 -26.344 1 53.16 148 LYS B C 1
ATOM 2267 O O . LYS B 1 148 ? -7.574 -12.047 -26.844 1 53.16 148 LYS B O 1
ATOM 2272 N N . LYS B 1 149 ? -5.441 -12.289 -26.688 1 48.31 149 LYS B N 1
ATOM 2273 C CA . LYS B 1 149 ? -5.355 -11.656 -28 1 48.31 149 LYS B CA 1
ATOM 2274 C C . LYS B 1 149 ? -5.992 -12.539 -29.078 1 48.31 149 LYS B C 1
ATOM 2276 O O . LYS B 1 149 ? -6.617 -12.031 -30.016 1 48.31 149 LYS B O 1
ATOM 2281 N N . GLY B 1 150 ? -5.73 -13.711 -28.875 1 41.66 150 GLY B N 1
ATOM 2282 C CA . GLY B 1 150 ? -6.27 -14.547 -29.938 1 41.66 150 GLY B CA 1
ATOM 2283 C C . GLY B 1 150 ? -7.785 -14.594 -29.953 1 41.66 150 GLY B C 1
ATOM 2284 O O . GLY B 1 150 ? -8.406 -14.688 -31.016 1 41.66 150 GLY B O 1
ATOM 2285 N N . LEU B 1 151 ? -8.375 -14.508 -28.781 1 43.03 151 LEU B N 1
ATOM 2286 C CA . LEU B 1 151 ? -9.828 -14.664 -28.797 1 43.03 151 LEU B CA 1
ATOM 2287 C C . LEU B 1 151 ? -10.508 -13.398 -29.312 1 43.03 151 LEU B C 1
ATOM 2289 O O . LEU B 1 151 ? -11.492 -13.469 -30.047 1 43.03 151 LEU B O 1
ATOM 2293 N N . LEU B 1 152 ? -9.961 -12.266 -28.953 1 42.78 152 LEU B N 1
ATOM 2294 C CA . LEU B 1 152 ? -10.609 -11.062 -29.469 1 42.78 152 LEU B CA 1
ATOM 2295 C C . LEU B 1 152 ? -10.359 -10.898 -30.953 1 42.78 152 LEU B C 1
ATOM 2297 O O . LEU B 1 152 ? -11.242 -10.453 -31.703 1 42.78 152 LEU B O 1
ATOM 2301 N N . GLN B 1 153 ? -9.188 -11.188 -31.328 1 40.41 153 GLN B N 1
ATOM 2302 C CA . GLN B 1 153 ? -8.984 -11.062 -32.781 1 40.41 153 GLN B CA 1
ATOM 2303 C C . GLN B 1 153 ? -9.82 -12.086 -33.531 1 40.41 153 GLN B C 1
ATOM 2305 O O . GLN B 1 153 ? -10.211 -11.852 -34.688 1 40.41 153 GLN B O 1
ATOM 2310 N N . GLN B 1 154 ? -10.109 -13.188 -32.906 1 38.5 154 GLN B N 1
ATOM 2311 C CA . GLN B 1 154 ? -10.93 -14.125 -33.688 1 38.5 154 GLN B CA 1
ATOM 2312 C C . GLN B 1 154 ? -12.375 -13.656 -33.75 1 38.5 154 GLN B C 1
ATOM 2314 O O . GLN B 1 154 ? -13.086 -13.977 -34.719 1 38.5 154 GLN B O 1
ATOM 2319 N N . GLN B 1 155 ? -12.898 -12.953 -32.719 1 39.78 155 GLN B N 1
ATOM 2320 C CA . GLN B 1 155 ? -14.297 -12.57 -32.875 1 39.78 155 GLN B CA 1
ATOM 2321 C C . GLN B 1 155 ? -14.445 -11.445 -33.875 1 39.78 155 GLN B C 1
ATOM 2323 O O . GLN B 1 155 ? -15.555 -11.133 -34.312 1 39.78 155 GLN B O 1
ATOM 2328 N N . ILE B 1 156 ? -13.344 -10.727 -34.125 1 39.91 156 ILE B N 1
ATOM 2329 C CA . ILE B 1 156 ? -13.531 -9.68 -35.125 1 39.91 156 ILE B CA 1
ATOM 2330 C C . ILE B 1 156 ? -13.445 -10.289 -36.531 1 39.91 156 ILE B C 1
ATOM 2332 O O . ILE B 1 156 ? -13.914 -9.688 -37.5 1 39.91 156 ILE B O 1
ATOM 2336 N N . VAL B 1 157 ? -12.727 -11.391 -36.688 1 38.69 157 VAL B N 1
ATOM 2337 C CA . VAL B 1 157 ? -12.57 -11.867 -38.062 1 38.69 157 VAL B CA 1
ATOM 2338 C C . VAL B 1 157 ? -13.742 -12.766 -38.438 1 38.69 157 VAL B C 1
ATOM 2340 O O . VAL B 1 157 ? -13.852 -13.219 -39.562 1 38.69 157 VAL B O 1
ATOM 2343 N N . MET B 1 158 ? -14.508 -13.094 -37.375 1 29.61 158 MET B N 1
ATOM 2344 C CA . MET B 1 158 ? -15.664 -13.797 -37.938 1 29.61 158 MET B CA 1
ATOM 2345 C C . MET B 1 158 ? -16.828 -12.836 -38.156 1 29.61 158 MET B C 1
ATOM 2347 O O . MET B 1 158 ? -17.062 -11.953 -37.312 1 29.61 158 MET B O 1
#